Protein AF-0000000067308694 (afdb_homodimer)

Structure (mmCIF, N/CA/C/O backbone):
data_AF-0000000067308694-model_v1
#
loop_
_entity.id
_entity.type
_entity.pdbx_description
1 polymer 'Pectinesterase inhibitor domain-containing protein'
#
loop_
_atom_site.group_PDB
_atom_site.id
_atom_site.type_symbol
_atom_site.label_atom_id
_atom_site.label_alt_id
_atom_site.label_comp_id
_atom_site.label_asym_id
_atom_site.label_entity_id
_atom_site.label_seq_id
_atom_site.pdbx_PDB_ins_code
_atom_site.Cartn_x
_atom_site.Cartn_y
_atom_site.Cartn_z
_atom_site.occupancy
_atom_site.B_iso_or_equiv
_atom_site.auth_seq_id
_atom_site.auth_comp_id
_atom_site.auth_asym_id
_atom_site.auth_atom_id
_atom_site.pdbx_PDB_model_num
ATOM 1 N N . MET A 1 1 ? -34.312 -43.281 -38.438 1 25.36 1 MET A N 1
ATOM 2 C CA . MET A 1 1 ? -33.062 -43.5 -37.75 1 25.36 1 MET A CA 1
ATOM 3 C C . MET A 1 1 ? -32.469 -42.219 -37.219 1 25.36 1 MET A C 1
ATOM 5 O O . MET A 1 1 ? -32.094 -41.344 -38 1 25.36 1 MET A O 1
ATOM 9 N N . ARG A 1 2 ? -33.125 -41.719 -36.156 1 47.66 2 ARG A N 1
ATOM 10 C CA . ARG A 1 2 ? -32.812 -40.469 -35.5 1 47.66 2 ARG A CA 1
ATOM 11 C C . ARG A 1 2 ? -31.312 -40.375 -35.219 1 47.66 2 ARG A C 1
ATOM 13 O O . ARG A 1 2 ? -30.719 -41.281 -34.625 1 47.66 2 ARG A O 1
ATOM 20 N N . PRO A 1 3 ? -30.656 -39.562 -36.156 1 44.41 3 PRO A N 1
ATOM 21 C CA . PRO A 1 3 ? -29.203 -39.5 -35.969 1 44.41 3 PRO A CA 1
ATOM 22 C C . PRO A 1 3 ? -28.797 -39.312 -34.5 1 44.41 3 PRO A C 1
ATOM 24 O O . PRO A 1 3 ? -29.562 -38.781 -33.719 1 44.41 3 PRO A O 1
ATOM 27 N N . PRO A 1 4 ? -27.828 -40.125 -33.938 1 47.78 4 PRO A N 1
ATOM 28 C CA . PRO A 1 4 ? -27.406 -40.219 -32.531 1 47.78 4 PRO A CA 1
ATOM 29 C C . PRO A 1 4 ? -26.922 -38.875 -32 1 47.78 4 PRO A C 1
ATOM 31 O O . PRO A 1 4 ? -26.297 -38.094 -32.75 1 47.78 4 PRO A O 1
ATOM 34 N N . ALA A 1 5 ? -27.609 -38.219 -31.047 1 51.12 5 ALA A N 1
ATOM 35 C CA . ALA A 1 5 ? -27.312 -37.156 -30.109 1 51.12 5 ALA A CA 1
ATOM 36 C C . ALA A 1 5 ? -25.906 -37.281 -29.547 1 51.12 5 ALA A C 1
ATOM 38 O O . ALA A 1 5 ? -25.469 -36.469 -28.719 1 51.12 5 ALA A O 1
ATOM 39 N N . ALA A 1 6 ? -25.266 -38.469 -29.859 1 47.22 6 ALA A N 1
ATOM 40 C CA . ALA A 1 6 ? -23.984 -38.719 -29.203 1 47.22 6 ALA A CA 1
ATOM 41 C C . ALA A 1 6 ? -22.906 -37.781 -29.734 1 47.22 6 ALA A C 1
ATOM 43 O O . ALA A 1 6 ? -21.844 -37.656 -29.125 1 47.22 6 ALA A O 1
ATOM 44 N N . LEU A 1 7 ? -23.031 -37.219 -30.969 1 44.44 7 LEU A N 1
ATOM 45 C CA . LEU A 1 7 ? -21.891 -36.562 -31.578 1 44.44 7 LEU A CA 1
ATOM 46 C C . LEU A 1 7 ? -21.656 -35.188 -30.938 1 44.44 7 LEU A C 1
ATOM 48 O O . LEU A 1 7 ? -20.609 -34.594 -31.141 1 44.44 7 LEU A O 1
ATOM 52 N N . VAL A 1 8 ? -22.75 -34.594 -30.406 1 47.53 8 VAL A N 1
ATOM 53 C CA . VAL A 1 8 ? -22.531 -33.219 -30.031 1 47.53 8 VAL A CA 1
ATOM 54 C C . VAL A 1 8 ? -21.75 -33.125 -28.719 1 47.53 8 VAL A C 1
ATOM 56 O O . VAL A 1 8 ? -21.297 -32.062 -28.328 1 47.53 8 VAL A O 1
ATOM 59 N N . VAL A 1 9 ? -21.906 -34.281 -27.953 1 45.34 9 VAL A N 1
ATOM 60 C CA . VAL A 1 9 ? -21.312 -34.094 -26.641 1 45.34 9 VAL A CA 1
ATOM 61 C C . VAL A 1 9 ? -19.797 -34.219 -26.734 1 45.34 9 VAL A C 1
ATOM 63 O O . VAL A 1 9 ? -19.078 -33.969 -25.766 1 45.34 9 VAL A O 1
ATOM 66 N N . VAL A 1 10 ? -19.281 -34.812 -27.922 1 44.88 10 VAL A N 1
ATOM 67 C CA . VAL A 1 10 ? -17.844 -35.125 -27.922 1 44.88 10 VAL A CA 1
ATOM 68 C C . VAL A 1 10 ? -17.031 -33.844 -28.125 1 44.88 10 VAL A C 1
ATOM 70 O O . VAL A 1 10 ? -15.836 -33.812 -27.844 1 44.88 10 VAL A O 1
ATOM 73 N N . ALA A 1 11 ? -17.625 -32.844 -28.797 1 44 11 ALA A N 1
ATOM 74 C CA . ALA A 1 11 ? -16.719 -31.766 -29.203 1 44 11 ALA A CA 1
ATOM 75 C C . ALA A 1 11 ? -16.297 -30.906 -28.016 1 44 11 ALA A C 1
ATOM 77 O O . ALA A 1 11 ? -15.234 -30.266 -28.047 1 44 11 ALA A O 1
ATOM 78 N N . ALA A 1 12 ? -17.203 -30.734 -27 1 41.31 12 ALA A N 1
ATOM 79 C CA . ALA A 1 12 ? -16.812 -29.75 -25.984 1 41.31 12 ALA A CA 1
ATOM 80 C C . ALA A 1 12 ? -15.68 -30.281 -25.109 1 41.31 12 ALA A C 1
ATOM 82 O O . ALA A 1 12 ? -15 -29.5 -24.438 1 41.31 12 ALA A O 1
ATOM 83 N N . VAL A 1 13 ? -15.656 -31.625 -24.891 1 42.06 13 VAL A N 1
ATOM 84 C CA . VAL A 1 13 ? -14.664 -32.125 -23.953 1 42.06 13 VAL A CA 1
ATOM 85 C C . VAL A 1 13 ? -13.266 -32.031 -24.562 1 42.06 13 VAL A C 1
ATOM 87 O O . VAL A 1 13 ? -12.266 -32.25 -23.891 1 42.06 13 VAL A O 1
ATOM 90 N N . LEU A 1 14 ? -13.164 -32 -25.891 1 40.22 14 LEU A N 1
ATOM 91 C CA . LEU A 1 14 ? -11.812 -32.125 -26.453 1 40.22 14 LEU A CA 1
ATOM 92 C C . LEU A 1 14 ? -11 -30.859 -26.188 1 40.22 14 LEU A C 1
ATOM 94 O O . LEU A 1 14 ? -9.797 -30.828 -26.453 1 40.22 14 LEU A O 1
ATOM 98 N N . LEU A 1 15 ? -11.656 -29.688 -26.078 1 39.06 15 LEU A N 1
ATOM 99 C CA . LEU A 1 15 ? -10.797 -28.516 -25.984 1 39.06 15 LEU A CA 1
ATOM 100 C C . LEU A 1 15 ? -9.992 -28.531 -24.688 1 39.06 15 LEU A C 1
ATOM 102 O O . LEU A 1 15 ? -9 -27.828 -24.547 1 39.06 15 LEU A O 1
ATOM 106 N N . VAL A 1 16 ? -10.492 -29.109 -23.625 1 41.19 16 VAL A N 1
ATOM 107 C CA . VAL A 1 16 ? -9.703 -29.094 -22.391 1 41.19 16 VAL A CA 1
ATOM 108 C C . VAL A 1 16 ? -8.445 -29.953 -22.578 1 41.19 16 VAL A C 1
ATOM 110 O O . VAL A 1 16 ? -7.5 -29.844 -21.797 1 41.19 16 VAL A O 1
ATOM 113 N N . LEU A 1 17 ? -8.453 -31.062 -23.375 1 38.78 17 LEU A N 1
ATOM 114 C CA . LEU A 1 17 ? -7.359 -32.031 -23.391 1 38.78 17 LEU A CA 1
ATOM 115 C C . LEU A 1 17 ? -6.211 -31.531 -24.266 1 38.78 17 LEU A C 1
ATOM 117 O O . LEU A 1 17 ? -5.23 -32.25 -24.484 1 38.78 17 LEU A O 1
ATOM 121 N N . CYS A 1 18 ? -6.496 -30.797 -25.344 1 40.62 18 CYS A N 1
ATOM 122 C CA . CYS A 1 18 ? -5.297 -30.453 -26.109 1 40.62 18 CYS A CA 1
ATOM 123 C C . CYS A 1 18 ? -4.297 -29.703 -25.25 1 40.62 18 CYS A C 1
ATOM 125 O O . CYS A 1 18 ? -4.609 -28.641 -24.719 1 40.62 18 CYS A O 1
ATOM 127 N N . GLY A 1 19 ? -3.406 -30.281 -24.516 1 42.31 19 GLY A N 1
ATOM 128 C CA . GLY A 1 19 ? -2.238 -29.781 -23.797 1 42.31 19 GLY A CA 1
ATOM 129 C C . GLY A 1 19 ? -1.619 -28.562 -24.469 1 42.31 19 GLY A C 1
ATOM 130 O O . GLY A 1 19 ? -0.597 -28.672 -25.156 1 42.31 19 GLY A O 1
ATOM 131 N N . VAL A 1 20 ? -2.324 -27.781 -25.266 1 48.53 20 VAL A N 1
ATOM 132 C CA . VAL A 1 20 ? -1.569 -26.625 -25.766 1 48.53 20 VAL A CA 1
ATOM 133 C C . VAL A 1 20 ? -0.564 -26.172 -24.719 1 48.53 20 VAL A C 1
ATOM 135 O O . VAL A 1 20 ? -0.928 -25.969 -23.547 1 48.53 20 VAL A O 1
ATOM 138 N N . ASP A 1 21 ? 0.688 -26.594 -24.906 1 60.66 21 ASP A N 1
ATOM 139 C CA . ASP A 1 21 ? 1.801 -26.219 -24.047 1 60.66 21 ASP A CA 1
ATOM 140 C C . ASP A 1 21 ? 1.676 -24.766 -23.594 1 60.66 21 ASP A C 1
ATOM 142 O O . ASP A 1 21 ? 1.435 -23.875 -24.406 1 60.66 21 ASP A O 1
ATOM 146 N N . ALA A 1 22 ? 1.304 -24.438 -22.328 1 76.31 22 ALA A N 1
ATOM 147 C CA . ALA A 1 22 ? 1.185 -23.125 -21.703 1 76.31 22 ALA A CA 1
ATOM 148 C C . ALA A 1 22 ? 2.316 -22.203 -22.141 1 76.31 22 ALA A C 1
ATOM 150 O O . ALA A 1 22 ? 3.494 -22.531 -21.984 1 76.31 22 ALA A O 1
ATOM 151 N N . THR A 1 23 ? 2.051 -21.25 -23.125 1 90.94 23 THR A N 1
ATOM 152 C CA . THR A 1 23 ? 3.014 -20.188 -23.391 1 90.94 23 THR A CA 1
ATOM 153 C C . THR A 1 23 ? 2.936 -19.109 -22.312 1 90.94 23 THR A C 1
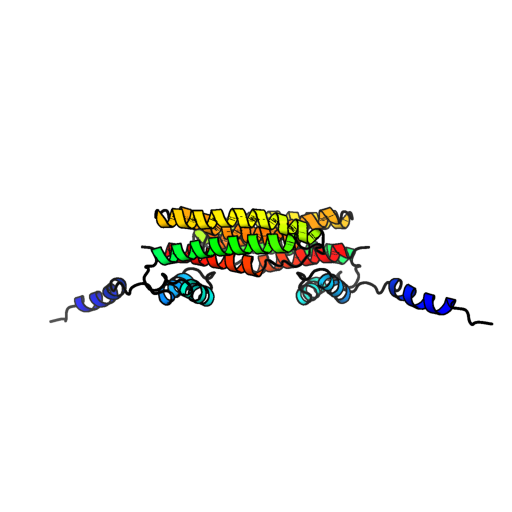ATOM 155 O O . THR A 1 23 ? 2.037 -19.125 -21.469 1 90.94 23 THR A O 1
ATOM 158 N N . VAL A 1 24 ? 3.977 -18.297 -22.312 1 97.69 24 VAL A N 1
ATOM 159 C CA . VAL A 1 24 ? 3.982 -17.156 -21.406 1 97.69 24 VAL A CA 1
ATOM 160 C C . VAL A 1 24 ? 2.707 -16.328 -21.594 1 97.69 24 VAL A C 1
ATOM 162 O O . VAL A 1 24 ? 2.029 -15.992 -20.625 1 97.69 24 VAL A O 1
ATOM 165 N N . GLU A 1 25 ? 2.295 -16.094 -22.891 1 97.19 25 GLU A N 1
ATOM 166 C CA . GLU A 1 25 ? 1.138 -15.266 -23.219 1 97.19 25 GLU A CA 1
ATOM 167 C C . GLU A 1 25 ? -0.159 -15.914 -22.75 1 97.19 25 GLU A C 1
ATOM 169 O O . GLU A 1 25 ? -1.003 -15.258 -22.141 1 97.19 25 GLU A O 1
ATOM 174 N N . THR A 1 26 ? -0.308 -17.203 -22.984 1 97.06 26 THR A N 1
ATOM 175 C CA . THR A 1 26 ? -1.548 -17.875 -22.625 1 97.06 26 THR A CA 1
ATOM 176 C C . THR A 1 26 ? -1.658 -18.016 -21.109 1 97.06 26 THR A C 1
ATOM 178 O O . THR A 1 26 ? -2.746 -17.875 -20.547 1 97.06 26 THR A O 1
ATOM 181 N N . THR A 1 27 ? -0.527 -18.266 -20.469 1 97.88 27 THR A N 1
ATOM 182 C CA . THR A 1 27 ? -0.509 -18.359 -19.016 1 97.88 27 THR A CA 1
ATOM 183 C C . THR A 1 27 ? -0.833 -17 -18.375 1 97.88 27 THR A C 1
ATOM 185 O O . THR A 1 27 ? -1.645 -16.922 -17.453 1 97.88 27 THR A O 1
ATOM 188 N N . CYS A 1 28 ? -0.257 -15.914 -18.891 1 98.62 28 CYS A N 1
ATOM 189 C CA . CYS A 1 28 ? -0.503 -14.578 -18.359 1 98.62 28 CYS A CA 1
ATOM 190 C C . CYS A 1 28 ? -1.946 -14.148 -18.609 1 98.62 28 CYS A C 1
ATOM 192 O O . CYS A 1 28 ? -2.545 -13.469 -17.766 1 98.62 28 CYS A O 1
ATOM 194 N N . LYS A 1 29 ? -2.49 -14.516 -19.688 1 98.25 29 LYS A N 1
ATOM 195 C CA . LYS A 1 29 ? -3.895 -14.219 -19.953 1 98.25 29 LYS A CA 1
ATOM 196 C C . LYS A 1 29 ? -4.809 -14.938 -18.969 1 98.25 29 LYS A C 1
ATOM 198 O O . LYS A 1 29 ? -5.719 -14.328 -18.406 1 98.25 29 LYS A O 1
ATOM 203 N N . ALA A 1 30 ? -4.555 -16.281 -18.828 1 97.94 30 ALA A N 1
ATOM 204 C CA . ALA A 1 30 ? -5.348 -17.047 -17.859 1 97.94 30 ALA A CA 1
ATOM 205 C C . ALA A 1 30 ? -5.23 -16.453 -16.469 1 97.94 30 ALA A C 1
ATOM 207 O O . ALA A 1 30 ? -6.227 -16.359 -15.734 1 97.94 30 ALA A O 1
ATOM 208 N N . ALA A 1 31 ? -4.035 -16.047 -16.062 1 98.38 31 ALA A N 1
ATOM 209 C CA . ALA A 1 31 ? -3.803 -15.43 -14.766 1 98.38 31 ALA A CA 1
ATOM 210 C C . ALA A 1 31 ? -4.602 -14.141 -14.609 1 98.38 31 ALA A C 1
ATOM 212 O O . ALA A 1 31 ? -5.258 -13.93 -13.586 1 98.38 31 ALA A O 1
ATOM 213 N N . ALA A 1 32 ? -4.539 -13.273 -15.648 1 98.19 32 ALA A N 1
ATOM 214 C CA . ALA A 1 32 ? -5.23 -11.992 -15.617 1 98.19 32 ALA A CA 1
ATOM 215 C C . ALA A 1 32 ? -6.746 -12.18 -15.617 1 98.19 32 ALA A C 1
ATOM 217 O O . ALA A 1 32 ? -7.48 -11.375 -15.047 1 98.19 32 ALA A O 1
ATOM 218 N N . ASP A 1 33 ? -7.23 -13.227 -16.219 1 96.81 33 ASP A N 1
ATOM 219 C CA . ASP A 1 33 ? -8.656 -13.531 -16.25 1 96.81 33 ASP A CA 1
ATOM 220 C C . ASP A 1 33 ? -9.156 -13.961 -14.875 1 96.81 33 ASP A C 1
ATOM 222 O O . ASP A 1 33 ? -10.305 -13.695 -14.516 1 96.81 33 ASP A O 1
ATOM 226 N N . GLU A 1 34 ? -8.273 -14.586 -14.141 1 95.19 34 GLU A N 1
ATOM 227 C CA . GLU A 1 34 ? -8.672 -15.117 -12.844 1 95.19 34 GLU A CA 1
ATOM 228 C C . GLU A 1 34 ? -8.453 -14.094 -11.734 1 95.19 34 GLU A C 1
ATOM 230 O O . GLU A 1 34 ? -9.141 -14.117 -10.711 1 95.19 34 GLU A O 1
ATOM 235 N N . ASP A 1 35 ? -7.484 -13.289 -11.883 1 97 35 ASP A N 1
ATOM 236 C CA . ASP A 1 35 ? -7.113 -12.289 -10.891 1 97 35 ASP A CA 1
ATOM 237 C C . ASP A 1 35 ? -6.953 -10.914 -11.523 1 97 35 ASP A C 1
ATOM 239 O O . ASP A 1 35 ? -5.945 -10.641 -12.188 1 97 35 ASP A O 1
ATOM 243 N N . ALA A 1 36 ? -7.906 -10.039 -11.172 1 94 36 ALA A N 1
ATOM 244 C CA . ALA A 1 36 ? -7.996 -8.734 -11.828 1 94 36 ALA A CA 1
ATOM 245 C C . ALA A 1 36 ? -6.816 -7.844 -11.445 1 94 36 ALA A C 1
ATOM 247 O O . ALA A 1 36 ? -6.59 -6.801 -12.062 1 94 36 ALA A O 1
ATOM 248 N N . HIS A 1 37 ? -6.004 -8.32 -10.414 1 97.38 37 HIS A N 1
ATOM 249 C CA . HIS A 1 37 ? -4.859 -7.52 -10.008 1 97.38 37 HIS A CA 1
ATOM 250 C C . HIS A 1 37 ? -3.668 -7.738 -10.93 1 97.38 37 HIS A C 1
ATOM 252 O O . HIS A 1 37 ? -2.701 -6.973 -10.898 1 97.38 37 HIS A O 1
ATOM 258 N N . VAL A 1 38 ? -3.756 -8.727 -11.773 1 98.62 38 VAL A N 1
ATOM 259 C CA . VAL A 1 38 ? -2.637 -9.055 -12.648 1 98.62 38 VAL A CA 1
ATOM 260 C C . VAL A 1 38 ? -2.588 -8.078 -13.812 1 98.62 38 VAL A C 1
ATOM 262 O O . VAL A 1 38 ? -3.568 -7.926 -14.547 1 98.62 38 VAL A O 1
ATOM 265 N N . ASN A 1 39 ? -1.464 -7.449 -13.914 1 98.69 39 ASN A N 1
ATOM 266 C CA . ASN A 1 39 ? -1.173 -6.688 -15.117 1 98.69 39 ASN A CA 1
ATOM 267 C C . ASN A 1 39 ? -0.63 -7.582 -16.234 1 98.69 39 ASN A C 1
ATOM 269 O O . ASN A 1 39 ? 0.525 -8.008 -16.188 1 98.69 39 ASN A O 1
ATOM 273 N N . TYR A 1 40 ? -1.438 -7.809 -17.266 1 98.62 40 TYR A N 1
ATOM 274 C CA . TYR A 1 40 ? -1.093 -8.719 -18.359 1 98.62 40 TYR A CA 1
ATOM 275 C C . TYR A 1 40 ? 0.202 -8.297 -19.031 1 98.62 40 TYR A C 1
ATOM 277 O O . TYR A 1 40 ? 1.079 -9.125 -19.281 1 98.62 40 TYR A O 1
ATOM 285 N N . ASN A 1 41 ? 0.313 -7.02 -19.328 1 98.62 41 ASN A N 1
ATOM 286 C CA . ASN A 1 41 ? 1.49 -6.547 -20.062 1 98.62 41 ASN A CA 1
ATOM 287 C C . ASN A 1 41 ? 2.762 -6.719 -19.234 1 98.62 41 ASN A C 1
ATOM 289 O O . ASN A 1 41 ? 3.803 -7.109 -19.75 1 98.62 41 ASN A O 1
ATOM 293 N N . PHE A 1 42 ? 2.658 -6.445 -17.969 1 98.88 42 PHE A N 1
ATOM 294 C CA . PHE A 1 42 ? 3.787 -6.676 -17.078 1 98.88 42 PHE A CA 1
ATOM 295 C C . PHE A 1 42 ? 4.16 -8.156 -17.047 1 98.88 42 PHE A C 1
ATOM 297 O O . PHE A 1 42 ? 5.332 -8.508 -17.188 1 98.88 42 PHE A O 1
ATOM 304 N N . CYS A 1 43 ? 3.152 -8.992 -16.891 1 98.81 43 CYS A N 1
ATOM 305 C CA . CYS A 1 43 ? 3.344 -10.438 -16.812 1 98.81 43 CYS A CA 1
ATOM 306 C C . CYS A 1 43 ? 4.098 -10.945 -18.031 1 98.81 43 CYS A C 1
ATOM 308 O O . CYS A 1 43 ? 5.137 -11.594 -17.891 1 98.81 43 CYS A O 1
ATOM 310 N N . VAL A 1 44 ? 3.67 -10.57 -19.172 1 98.62 44 VAL A N 1
ATOM 311 C CA . VAL A 1 44 ? 4.258 -11.055 -20.406 1 98.62 44 VAL A CA 1
ATOM 312 C C . VAL A 1 44 ? 5.668 -10.484 -20.578 1 98.62 44 VAL A C 1
ATOM 314 O O . VAL A 1 44 ? 6.617 -11.234 -20.812 1 98.62 44 VAL A O 1
ATOM 317 N N . SER A 1 45 ? 5.773 -9.234 -20.375 1 98.38 45 SER A N 1
ATOM 318 C CA . SER A 1 45 ? 7.051 -8.57 -20.625 1 98.38 45 SER A CA 1
ATOM 319 C C . SER A 1 45 ? 8.133 -9.102 -19.688 1 98.38 45 SER A C 1
ATOM 321 O O . SER A 1 45 ? 9.273 -9.328 -20.109 1 98.38 45 SER A O 1
ATOM 323 N N . GLU A 1 46 ? 7.82 -9.32 -18.453 1 98.56 46 GLU A N 1
ATOM 324 C CA . GLU A 1 46 ? 8.836 -9.688 -17.469 1 98.56 46 GLU A CA 1
ATOM 325 C C . GLU A 1 46 ? 9.188 -11.164 -17.578 1 98.56 46 GLU A C 1
ATOM 327 O O . GLU A 1 46 ? 10.367 -11.539 -17.5 1 98.56 46 GLU A O 1
ATOM 332 N N . LEU A 1 47 ? 8.211 -12.023 -17.828 1 98.44 47 LEU A N 1
ATOM 333 C CA . LEU A 1 47 ? 8.492 -13.453 -17.938 1 98.44 47 LEU A CA 1
ATOM 334 C C . LEU A 1 47 ? 9.266 -13.766 -19.203 1 98.44 47 LEU A C 1
ATOM 336 O O . LEU A 1 47 ? 10.141 -14.633 -19.219 1 98.44 47 LEU A O 1
ATOM 340 N N . ARG A 1 48 ? 9.008 -13.008 -20.234 1 97 48 ARG A N 1
ATOM 341 C CA . ARG A 1 48 ? 9.672 -13.25 -21.516 1 97 48 ARG A CA 1
ATOM 342 C C . ARG A 1 48 ? 11.156 -12.914 -21.438 1 97 48 ARG A C 1
ATOM 344 O O . ARG A 1 48 ? 11.945 -13.375 -22.25 1 97 48 ARG A O 1
ATOM 351 N N . LYS A 1 49 ? 11.492 -12.164 -20.484 1 96.69 49 LYS A N 1
ATOM 352 C CA . LYS A 1 49 ? 12.898 -11.789 -20.328 1 96.69 49 LYS A CA 1
ATOM 353 C C . LYS A 1 49 ? 13.719 -12.969 -19.812 1 96.69 49 LYS A C 1
ATOM 355 O O . LYS A 1 49 ? 14.953 -12.938 -19.859 1 96.69 49 LYS A O 1
ATOM 360 N N . HIS A 1 50 ? 13.008 -13.938 -19.312 1 94.88 50 HIS A N 1
ATOM 361 C CA . HIS A 1 50 ? 13.719 -15.086 -18.766 1 94.88 50 HIS A CA 1
ATOM 362 C C . HIS A 1 50 ? 13.922 -16.156 -19.812 1 94.88 50 HIS A C 1
ATOM 364 O O . HIS A 1 50 ? 12.977 -16.562 -20.5 1 94.88 50 HIS A O 1
ATOM 370 N N . TYR A 1 51 ? 15.117 -16.688 -20 1 90.31 51 TYR A N 1
ATOM 371 C CA . TYR A 1 51 ? 15.508 -17.578 -21.078 1 90.31 51 TYR A CA 1
ATOM 372 C C . TYR A 1 51 ? 14.773 -18.922 -20.984 1 90.31 51 TYR A C 1
ATOM 374 O O . TYR A 1 51 ? 14.547 -19.578 -22 1 90.31 51 TYR A O 1
ATOM 382 N N . GLN A 1 52 ? 14.328 -19.297 -19.828 1 89.44 52 GLN A N 1
ATOM 383 C CA . GLN A 1 52 ? 13.688 -20.594 -19.641 1 89.44 52 GLN A CA 1
ATOM 384 C C . GLN A 1 52 ? 12.172 -20.484 -19.812 1 89.44 52 GLN A C 1
ATOM 386 O O . GLN A 1 52 ? 11.469 -21.5 -19.812 1 89.44 52 GLN A O 1
ATOM 391 N N . SER A 1 53 ? 11.688 -19.328 -20.031 1 93.56 53 SER A N 1
ATOM 392 C CA . SER A 1 53 ? 10.25 -19.125 -19.953 1 93.56 53 SER A CA 1
ATOM 393 C C . SER A 1 53 ? 9.539 -19.766 -21.141 1 93.56 53 SER A C 1
ATOM 395 O O . SER A 1 53 ? 8.375 -20.172 -21.031 1 93.56 53 SER A O 1
ATOM 397 N N . SER A 1 54 ? 10.172 -19.953 -22.328 1 89.12 54 SER A N 1
ATOM 398 C CA . SER A 1 54 ? 9.539 -20.484 -23.531 1 89.12 54 SER A CA 1
ATOM 399 C C . SER A 1 54 ? 9.445 -22 -23.484 1 89.12 54 SER A C 1
ATOM 401 O O . SER A 1 54 ? 8.641 -22.609 -24.188 1 89.12 54 SER A O 1
ATOM 403 N N . ASP A 1 55 ? 10.18 -22.609 -22.609 1 89.56 55 ASP A N 1
ATOM 404 C CA . ASP A 1 55 ? 10.273 -24.062 -22.641 1 89.56 55 ASP A CA 1
ATOM 405 C C . ASP A 1 55 ? 9.758 -24.672 -21.328 1 89.56 55 ASP A C 1
ATOM 407 O O . ASP A 1 55 ? 9.992 -25.844 -21.047 1 89.56 55 ASP A O 1
ATOM 411 N N . THR A 1 56 ? 9.117 -23.828 -20.516 1 93.38 56 THR A N 1
ATOM 412 C CA . THR A 1 56 ? 8.68 -24.344 -19.234 1 93.38 56 THR A CA 1
ATOM 413 C C . THR A 1 56 ? 7.152 -24.328 -19.141 1 93.38 56 THR A C 1
ATOM 415 O O . THR A 1 56 ? 6.48 -23.703 -19.953 1 93.38 56 THR A O 1
ATOM 418 N N . ASP A 1 57 ? 6.586 -25.188 -18.25 1 94.88 57 ASP A N 1
ATOM 419 C CA . ASP A 1 57 ? 5.145 -25.266 -18.047 1 94.88 57 ASP A CA 1
ATOM 420 C C . ASP A 1 57 ? 4.691 -24.234 -17.016 1 94.88 57 ASP A C 1
ATOM 422 O O . ASP A 1 57 ? 5.484 -23.391 -16.578 1 94.88 57 ASP A O 1
ATOM 426 N N . THR A 1 58 ? 3.449 -24.203 -16.703 1 97.56 58 THR A N 1
ATOM 427 C CA . THR A 1 58 ? 2.855 -23.25 -15.758 1 97.56 58 THR A CA 1
ATOM 428 C C . THR A 1 58 ? 3.592 -23.297 -14.422 1 97.56 58 THR A C 1
ATOM 430 O O . THR A 1 58 ? 3.84 -22.25 -13.812 1 97.56 58 THR A O 1
ATOM 433 N N . TRP A 1 59 ? 3.969 -24.469 -13.977 1 97.81 59 TRP A N 1
ATOM 434 C CA . TRP A 1 59 ? 4.73 -24.656 -12.75 1 97.81 59 TRP A CA 1
ATOM 435 C C . TRP A 1 59 ? 6.082 -23.953 -12.828 1 97.81 59 TRP A C 1
ATOM 437 O O . TRP A 1 59 ? 6.477 -23.234 -11.906 1 97.81 59 TRP A O 1
ATOM 447 N N . GLY A 1 60 ? 6.758 -24.125 -13.898 1 97.56 60 GLY A N 1
ATOM 448 C CA . GLY A 1 60 ? 8.023 -23.453 -14.117 1 97.56 60 GLY A CA 1
ATOM 449 C C . GLY A 1 60 ? 7.891 -21.938 -14.172 1 97.56 60 GLY A C 1
ATOM 450 O O . GLY A 1 60 ? 8.742 -21.219 -13.656 1 97.56 60 GLY A O 1
ATOM 451 N N . LEU A 1 61 ? 6.836 -21.438 -14.758 1 98.56 61 LEU A N 1
ATOM 452 C CA . LEU A 1 61 ? 6.617 -20 -14.859 1 98.56 61 LEU A CA 1
ATOM 453 C C . LEU A 1 61 ? 6.352 -19.391 -13.484 1 98.56 61 LEU A C 1
ATOM 455 O O . LEU A 1 61 ? 6.785 -18.266 -13.203 1 98.56 61 LEU A O 1
ATOM 459 N N . ALA A 1 62 ? 5.637 -20.141 -12.633 1 98.69 62 ALA A N 1
ATOM 460 C CA . ALA A 1 62 ? 5.43 -19.688 -11.258 1 98.69 62 ALA A CA 1
ATOM 461 C C . ALA A 1 62 ? 6.762 -19.531 -10.523 1 98.69 62 ALA A C 1
ATOM 463 O O . ALA A 1 62 ? 6.98 -18.547 -9.828 1 98.69 62 ALA A O 1
ATOM 464 N N . LYS A 1 63 ? 7.648 -20.453 -10.75 1 98.69 63 LYS A N 1
ATOM 465 C CA . LYS A 1 63 ? 8.961 -20.406 -10.117 1 98.69 63 LYS A CA 1
ATOM 466 C C . LYS A 1 63 ? 9.805 -19.266 -10.664 1 98.69 63 LYS A C 1
ATOM 468 O O . LYS A 1 63 ? 10.516 -18.594 -9.914 1 98.69 63 LYS A O 1
ATOM 473 N N . ILE A 1 64 ? 9.742 -19.094 -11.93 1 98.69 64 ILE A N 1
ATOM 474 C CA . ILE A 1 64 ? 10.453 -17.984 -12.539 1 98.69 64 ILE A CA 1
ATOM 475 C C . ILE A 1 64 ? 9.961 -16.656 -11.953 1 98.69 64 ILE A C 1
ATOM 477 O O . ILE A 1 64 ? 10.766 -15.781 -11.617 1 98.69 64 ILE A O 1
ATOM 481 N N . ALA A 1 65 ? 8.656 -16.531 -11.812 1 98.88 65 ALA A N 1
ATOM 482 C CA . ALA A 1 65 ? 8.102 -15.312 -11.219 1 98.88 65 ALA A CA 1
ATOM 483 C C . ALA A 1 65 ? 8.648 -15.086 -9.812 1 98.88 65 ALA A C 1
ATOM 485 O O . ALA A 1 65 ? 9.039 -13.977 -9.461 1 98.88 65 ALA A O 1
ATOM 486 N N . ALA A 1 66 ? 8.688 -16.141 -9.008 1 98.94 66 ALA A N 1
ATOM 487 C CA . ALA A 1 66 ? 9.25 -16.016 -7.66 1 98.94 66 ALA A CA 1
ATOM 488 C C . ALA A 1 66 ? 10.703 -15.562 -7.715 1 98.94 66 ALA A C 1
ATOM 490 O O . ALA A 1 66 ? 11.117 -14.68 -6.953 1 98.94 66 ALA A O 1
ATOM 491 N N . ASN A 1 67 ? 11.406 -16.125 -8.609 1 98.75 67 ASN A N 1
ATOM 492 C CA . ASN A 1 67 ? 12.82 -15.781 -8.734 1 98.75 67 ASN A CA 1
ATOM 493 C C . ASN A 1 67 ? 13.008 -14.336 -9.203 1 98.75 67 ASN A C 1
ATOM 495 O O . ASN A 1 67 ? 13.984 -13.688 -8.836 1 98.75 67 ASN A O 1
ATOM 499 N N . MET A 1 68 ? 12.125 -13.844 -10.047 1 98.81 68 MET A N 1
ATOM 500 C CA . MET A 1 68 ? 12.148 -12.43 -10.422 1 98.81 68 MET A CA 1
ATOM 501 C C . MET A 1 68 ? 12.055 -11.539 -9.188 1 98.81 68 MET A C 1
ATOM 503 O O . MET A 1 68 ? 12.727 -10.508 -9.102 1 98.81 68 MET A O 1
ATOM 507 N N . GLY A 1 69 ? 11.203 -11.953 -8.203 1 98.94 69 GLY A N 1
ATOM 508 C CA . GLY A 1 69 ? 11.086 -11.219 -6.953 1 98.94 69 GLY A CA 1
ATOM 509 C C . GLY A 1 69 ? 12.375 -11.203 -6.148 1 98.94 69 GLY A C 1
ATOM 510 O O . GLY A 1 69 ? 12.75 -10.164 -5.602 1 98.94 69 GLY A O 1
ATOM 511 N N . VAL A 1 70 ? 13.055 -12.312 -6.086 1 98.94 70 VAL A N 1
ATOM 512 C CA . VAL A 1 70 ? 14.344 -12.398 -5.402 1 98.94 70 VAL A CA 1
ATOM 513 C C . VAL A 1 70 ? 15.32 -11.406 -6.02 1 98.94 70 VAL A C 1
ATOM 515 O O . VAL A 1 70 ? 15.961 -10.625 -5.305 1 98.94 70 VAL A O 1
ATOM 518 N N . ASN A 1 71 ? 15.414 -11.438 -7.316 1 98.69 71 ASN A N 1
ATOM 519 C CA . ASN A 1 71 ? 16.344 -10.578 -8.031 1 98.69 71 ASN A CA 1
ATOM 520 C C . ASN A 1 71 ? 16.031 -9.102 -7.816 1 98.69 71 ASN A C 1
ATOM 522 O O . ASN A 1 71 ? 16.938 -8.281 -7.648 1 98.69 71 ASN A O 1
ATOM 526 N N . ASN A 1 72 ? 14.742 -8.805 -7.891 1 98.88 72 ASN A N 1
ATOM 527 C CA . ASN A 1 72 ? 14.336 -7.43 -7.633 1 98.88 72 ASN A CA 1
ATOM 528 C C . ASN A 1 72 ? 14.734 -6.984 -6.23 1 98.88 72 ASN A C 1
ATOM 530 O O . ASN A 1 72 ? 15.203 -5.859 -6.039 1 98.88 72 ASN A O 1
ATOM 534 N N . ALA A 1 73 ? 14.539 -7.84 -5.227 1 98.94 73 ALA A N 1
ATOM 535 C CA . ALA A 1 73 ? 14.891 -7.504 -3.848 1 98.94 73 ALA A CA 1
ATOM 536 C C . ALA A 1 73 ? 16.391 -7.281 -3.705 1 98.94 73 ALA A C 1
ATOM 538 O O . ALA A 1 73 ? 16.828 -6.332 -3.045 1 98.94 73 ALA A O 1
ATOM 539 N N . TYR A 1 74 ? 17.172 -8.055 -4.371 1 98.75 74 TYR A N 1
ATOM 540 C CA . TYR A 1 74 ? 18.625 -7.855 -4.391 1 98.75 74 TYR A CA 1
ATOM 541 C C . TYR A 1 74 ? 18.969 -6.504 -5 1 98.75 74 TYR A C 1
ATOM 543 O O . TYR A 1 74 ? 19.812 -5.777 -4.473 1 98.75 74 TYR A O 1
ATOM 551 N N . GLY A 1 75 ? 18.359 -6.234 -6.098 1 98.75 75 GLY A N 1
ATOM 552 C CA . GLY A 1 75 ? 18.594 -4.953 -6.746 1 98.75 75 GLY A CA 1
ATOM 553 C C . GLY A 1 75 ? 18.234 -3.768 -5.867 1 98.75 75 GLY A C 1
ATOM 554 O O . GLY A 1 75 ? 18.969 -2.775 -5.836 1 98.75 75 GLY A O 1
ATOM 555 N N . ALA A 1 76 ? 17.172 -3.869 -5.172 1 98.88 76 ALA A N 1
ATOM 556 C CA . ALA A 1 76 ? 16.766 -2.793 -4.277 1 98.88 76 ALA A CA 1
ATOM 557 C C . ALA A 1 76 ? 17.781 -2.592 -3.154 1 98.88 76 ALA A C 1
ATOM 559 O O . ALA A 1 76 ? 18.125 -1.458 -2.826 1 98.88 76 ALA A O 1
ATOM 560 N N . ILE A 1 77 ? 18.234 -3.695 -2.543 1 98.81 77 ILE A N 1
ATOM 561 C CA . ILE A 1 77 ? 19.203 -3.631 -1.457 1 98.81 77 ILE A CA 1
ATOM 562 C C . ILE A 1 77 ? 20.484 -2.971 -1.954 1 98.81 77 ILE A C 1
ATOM 564 O O . ILE A 1 77 ? 21.047 -2.098 -1.285 1 98.81 77 ILE A O 1
ATOM 568 N N . HIS A 1 78 ? 20.906 -3.299 -3.123 1 98.56 78 HIS A N 1
ATOM 569 C CA . HIS A 1 78 ? 22.094 -2.713 -3.729 1 98.56 78 HIS A CA 1
ATOM 570 C C . HIS A 1 78 ? 21.922 -1.216 -3.953 1 98.56 78 HIS A C 1
ATOM 572 O O . HIS A 1 78 ? 22.812 -0.426 -3.625 1 98.56 78 HIS A O 1
ATOM 578 N N . ASP A 1 79 ? 20.828 -0.837 -4.512 1 98.56 79 ASP A N 1
ATOM 579 C CA . ASP A 1 79 ? 20.547 0.579 -4.734 1 98.56 79 ASP A CA 1
ATOM 580 C C . ASP A 1 79 ? 20.531 1.35 -3.416 1 98.56 79 ASP A C 1
ATOM 582 O O . ASP A 1 79 ? 21.047 2.467 -3.342 1 98.56 79 ASP A O 1
ATOM 586 N N . ILE A 1 80 ? 19.938 0.775 -2.395 1 98.75 80 ILE A N 1
ATOM 587 C CA . ILE A 1 80 ? 19.875 1.415 -1.086 1 98.75 80 ILE A CA 1
ATOM 588 C C . ILE A 1 80 ? 21.281 1.627 -0.542 1 98.75 80 ILE A C 1
ATOM 590 O O . ILE A 1 80 ? 21.609 2.709 -0.049 1 98.75 80 ILE A O 1
ATOM 594 N N . GLU A 1 81 ? 22.109 0.629 -0.607 1 98.06 81 GLU A N 1
ATOM 595 C CA . GLU A 1 81 ? 23.484 0.735 -0.14 1 98.06 81 GLU A CA 1
ATOM 596 C C . GLU A 1 81 ? 24.219 1.863 -0.854 1 98.06 81 GLU A C 1
ATOM 598 O O . GLU A 1 81 ? 24.938 2.641 -0.22 1 98.06 81 GLU A O 1
ATOM 603 N N . HIS A 1 82 ? 24.031 1.959 -2.115 1 97.69 82 HIS A N 1
ATOM 604 C CA . HIS A 1 82 ? 24.672 3.008 -2.904 1 97.69 82 HIS A CA 1
ATOM 605 C C . HIS A 1 82 ? 24.188 4.391 -2.473 1 97.69 82 HIS A C 1
ATOM 607 O O . HIS A 1 82 ? 24.984 5.324 -2.361 1 97.69 82 HIS A O 1
ATOM 613 N N . LEU A 1 83 ? 22.906 4.496 -2.234 1 97.81 83 LEU A N 1
ATOM 614 C CA . LEU A 1 83 ? 22.328 5.77 -1.83 1 97.81 83 LEU A CA 1
ATOM 615 C C . LEU A 1 83 ? 22.812 6.18 -0.447 1 97.81 83 LEU A C 1
ATOM 617 O O . LEU A 1 83 ? 23.141 7.348 -0.219 1 97.81 83 LEU A O 1
ATOM 621 N N . LEU A 1 84 ? 22.891 5.227 0.458 1 97.19 84 LEU A N 1
ATOM 622 C CA . LEU A 1 84 ? 23.266 5.5 1.838 1 97.19 84 LEU A CA 1
ATOM 623 C C . LEU A 1 84 ? 24.734 5.891 1.926 1 97.19 84 LEU A C 1
ATOM 625 O O . LEU A 1 84 ? 25.156 6.523 2.896 1 97.19 84 LEU A O 1
ATOM 629 N N . ALA A 1 85 ? 25.484 5.59 0.978 1 94.75 85 ALA A N 1
ATOM 630 C CA . ALA A 1 85 ? 26.922 5.906 0.942 1 94.75 85 ALA A CA 1
ATOM 631 C C . ALA A 1 85 ? 27.156 7.348 0.501 1 94.75 85 ALA A C 1
ATOM 633 O O . ALA A 1 85 ? 28.25 7.887 0.672 1 94.75 85 ALA A O 1
ATOM 634 N N . LYS A 1 86 ? 26.156 7.922 -0.017 1 92.81 86 LYS A N 1
ATOM 635 C CA . LYS A 1 86 ? 26.312 9.305 -0.461 1 92.81 86 LYS A CA 1
ATOM 636 C C . LYS A 1 86 ? 26.312 10.266 0.724 1 92.81 86 LYS A C 1
ATOM 638 O O . LYS A 1 86 ? 25.484 10.148 1.629 1 92.81 86 LYS A O 1
ATOM 643 N N . PRO A 1 87 ? 27.188 11.273 0.762 1 90 87 PRO A N 1
ATOM 644 C CA . PRO A 1 87 ? 27.312 12.18 1.906 1 90 87 PRO A CA 1
ATOM 645 C C . PRO A 1 87 ? 26.156 13.172 2.01 1 90 87 PRO A C 1
ATOM 647 O O . PRO A 1 87 ? 25.797 13.586 3.113 1 90 87 PRO A O 1
ATOM 650 N N . SER A 1 88 ? 25.5 13.633 1.036 1 89.5 88 SER A N 1
ATOM 651 C CA . SER A 1 88 ? 24.562 14.758 1.029 1 89.5 88 SER A CA 1
ATOM 652 C C . SER A 1 88 ? 23.125 14.297 1.208 1 89.5 88 SER A C 1
ATOM 654 O O . SER A 1 88 ? 22.188 15.07 1.024 1 89.5 88 SER A O 1
ATOM 656 N N . MET A 1 89 ? 22.891 13.102 1.86 1 91 89 MET A N 1
ATOM 657 C CA . MET A 1 89 ? 21.5 12.633 1.971 1 91 89 MET A CA 1
ATOM 658 C C . MET A 1 89 ? 20.859 13.156 3.244 1 91 89 MET A C 1
ATOM 660 O O . MET A 1 89 ? 21.469 13.148 4.312 1 91 89 MET A O 1
ATOM 664 N N . ASP A 1 90 ? 19.641 13.672 3.1 1 93.12 90 ASP A N 1
ATOM 665 C CA . ASP A 1 90 ? 18.922 14.203 4.254 1 93.12 90 ASP A CA 1
ATOM 666 C C . ASP A 1 90 ? 18.609 13.102 5.262 1 93.12 90 ASP A C 1
ATOM 668 O O . ASP A 1 90 ? 18.453 11.938 4.887 1 93.12 90 ASP A O 1
ATOM 672 N N . ALA A 1 91 ? 18.469 13.422 6.531 1 95.19 91 ALA A N 1
ATOM 673 C CA . ALA A 1 91 ? 18.328 12.484 7.645 1 95.19 91 ALA A CA 1
ATOM 674 C C . ALA A 1 91 ? 17.047 11.672 7.523 1 95.19 91 ALA A C 1
ATOM 676 O O . ALA A 1 91 ? 17.031 10.469 7.805 1 95.19 91 ALA A O 1
ATOM 677 N N . LYS A 1 92 ? 15.992 12.266 7.113 1 95.75 92 LYS A N 1
ATOM 678 C CA . LYS A 1 92 ? 14.703 11.586 6.984 1 95.75 92 LYS A CA 1
ATOM 679 C C . LYS A 1 92 ? 14.773 10.469 5.941 1 95.75 92 LYS A C 1
ATOM 681 O O . LYS A 1 92 ? 14.289 9.359 6.18 1 95.75 92 LYS A O 1
ATOM 686 N N . THR A 1 93 ? 15.375 10.844 4.859 1 97.12 93 THR A N 1
ATOM 687 C CA . THR A 1 93 ? 15.516 9.867 3.787 1 97.12 93 THR A CA 1
ATOM 688 C C . THR A 1 93 ? 16.391 8.695 4.23 1 97.12 93 THR A C 1
ATOM 690 O O . THR A 1 93 ? 16.078 7.539 3.949 1 97.12 93 THR A O 1
ATOM 693 N N . LYS A 1 94 ? 17.406 8.984 4.969 1 97.69 94 LYS A N 1
ATOM 694 C CA . LYS A 1 94 ? 18.328 7.945 5.438 1 97.69 94 LYS A CA 1
ATOM 695 C C . LYS A 1 94 ? 17.609 6.961 6.359 1 97.69 94 LYS A C 1
ATOM 697 O O . LYS A 1 94 ? 17.812 5.75 6.25 1 97.69 94 LYS A O 1
ATOM 702 N N . VAL A 1 95 ? 16.844 7.461 7.211 1 97.69 95 VAL A N 1
ATOM 703 C CA . VAL A 1 95 ? 16.094 6.621 8.148 1 97.69 95 VAL A CA 1
ATOM 704 C C . VAL A 1 95 ? 15.125 5.734 7.387 1 97.69 95 VAL A C 1
ATOM 706 O O . VAL A 1 95 ? 15.023 4.531 7.656 1 97.69 95 VAL A O 1
ATOM 709 N N . ALA A 1 96 ? 14.414 6.312 6.422 1 98.19 96 ALA A N 1
ATOM 710 C CA . ALA A 1 96 ? 13.453 5.555 5.625 1 98.19 96 ALA A CA 1
ATOM 711 C C . ALA A 1 96 ? 14.148 4.473 4.809 1 98.19 96 ALA A C 1
ATOM 713 O O . ALA A 1 96 ? 13.672 3.338 4.73 1 98.19 96 ALA A O 1
ATOM 714 N N . LEU A 1 97 ? 15.312 4.809 4.242 1 98.75 97 LEU A N 1
ATOM 715 C CA . LEU A 1 97 ? 16.094 3.838 3.482 1 98.75 97 LEU A CA 1
ATOM 716 C C . LEU A 1 97 ? 16.547 2.693 4.375 1 98.75 97 LEU A C 1
ATOM 718 O O . LEU A 1 97 ? 16.516 1.529 3.967 1 98.75 97 LEU A O 1
ATOM 722 N N . GLY A 1 98 ? 17 3.012 5.508 1 98.25 98 GLY A N 1
ATOM 723 C CA . GLY A 1 98 ? 17.422 1.983 6.445 1 98.25 98 GLY A CA 1
ATOM 724 C C . GLY A 1 98 ? 16.312 1.006 6.789 1 98.25 98 GLY A C 1
ATOM 725 O O . GLY A 1 98 ? 16.531 -0.206 6.82 1 98.25 98 GLY A O 1
ATOM 726 N N . GLN A 1 99 ? 15.125 1.511 6.992 1 98.5 99 GLN A N 1
ATOM 727 C CA . GLN A 1 99 ? 13.977 0.646 7.246 1 98.5 99 GLN A CA 1
ATOM 728 C C . GLN A 1 99 ? 13.672 -0.234 6.039 1 98.5 99 GLN A C 1
ATOM 730 O O . GLN A 1 99 ? 13.43 -1.435 6.184 1 98.5 99 GLN A O 1
ATOM 735 N N . CYS A 1 100 ? 13.766 0.373 4.934 1 98.88 100 CYS A N 1
ATOM 736 C CA . CYS A 1 100 ? 13.438 -0.356 3.713 1 98.88 100 CYS A CA 1
ATOM 737 C C . CYS A 1 100 ? 14.484 -1.419 3.412 1 98.88 100 CYS A C 1
ATOM 739 O O . CYS A 1 100 ? 14.172 -2.471 2.855 1 98.88 100 CYS A O 1
ATOM 741 N N . GLN A 1 101 ? 15.719 -1.185 3.785 1 98.81 101 GLN A N 1
ATOM 742 C CA . GLN A 1 101 ? 16.75 -2.188 3.57 1 98.81 101 GLN A CA 1
ATOM 743 C C . GLN A 1 101 ? 16.406 -3.504 4.258 1 98.81 101 GLN A C 1
ATOM 745 O O . GLN A 1 101 ? 16.5 -4.57 3.65 1 98.81 101 GLN A O 1
ATOM 750 N N . GLY A 1 102 ? 16.016 -3.4 5.492 1 98.75 102 GLY A N 1
ATOM 751 C CA . GLY A 1 102 ? 15.594 -4.594 6.211 1 98.75 102 GLY A CA 1
ATOM 752 C C . GLY A 1 102 ? 14.375 -5.262 5.598 1 98.75 102 GLY A C 1
ATOM 753 O O . GLY A 1 102 ? 14.305 -6.488 5.52 1 98.75 102 GLY A O 1
ATOM 754 N N . LEU A 1 103 ? 13.445 -4.48 5.129 1 98.94 103 LEU A N 1
ATOM 755 C CA . LEU A 1 103 ? 12.219 -5 4.539 1 98.94 103 LEU A CA 1
ATOM 756 C C . LEU A 1 103 ? 12.508 -5.727 3.23 1 98.94 103 LEU A C 1
ATOM 758 O O . LEU A 1 103 ? 11.969 -6.805 2.979 1 98.94 103 LEU A O 1
ATOM 762 N N . TYR A 1 104 ? 13.406 -5.176 2.42 1 98.88 104 TYR A N 1
ATOM 763 C CA . TYR A 1 104 ? 13.758 -5.836 1.168 1 98.88 104 TYR A CA 1
ATOM 764 C C . TYR A 1 104 ? 14.609 -7.074 1.424 1 98.88 104 TYR A C 1
ATOM 766 O O . TYR A 1 104 ? 14.547 -8.047 0.668 1 98.88 104 TYR A O 1
ATOM 774 N N . ASP A 1 105 ? 15.398 -7.066 2.498 1 98.88 105 ASP A N 1
ATOM 775 C CA . ASP A 1 105 ? 16.078 -8.297 2.893 1 98.88 105 ASP A CA 1
ATOM 776 C C . ASP A 1 105 ? 15.078 -9.398 3.219 1 98.88 105 ASP A C 1
ATOM 778 O O . ASP A 1 105 ? 15.234 -10.539 2.775 1 98.88 105 ASP A O 1
ATOM 782 N N . ASN A 1 106 ? 14.086 -9.047 3.949 1 98.94 106 ASN A N 1
ATOM 783 C CA . ASN A 1 106 ? 13.023 -10 4.246 1 98.94 106 ASN A CA 1
ATOM 784 C C . ASN A 1 106 ? 12.281 -10.422 2.982 1 98.94 106 ASN A C 1
ATOM 786 O O . ASN A 1 106 ? 11.844 -11.57 2.865 1 98.94 106 ASN A O 1
ATOM 790 N N . MET A 1 107 ? 12.109 -9.492 2.043 1 98.94 107 MET A N 1
ATOM 791 C CA . MET A 1 107 ? 11.406 -9.766 0.792 1 98.94 107 MET A CA 1
ATOM 792 C C . MET A 1 107 ? 12.164 -10.797 -0.04 1 98.94 107 MET A C 1
ATOM 794 O O . MET A 1 107 ? 11.555 -11.656 -0.677 1 98.94 107 MET A O 1
ATOM 798 N N . LYS A 1 108 ? 13.445 -10.688 -0.026 1 98.81 108 LYS A N 1
ATOM 799 C CA . LYS A 1 108 ? 14.273 -11.703 -0.665 1 98.81 108 LYS A CA 1
ATOM 800 C C . LYS A 1 108 ? 13.93 -13.102 -0.15 1 98.81 108 LYS A C 1
ATOM 802 O O . LYS A 1 108 ? 13.688 -14.016 -0.938 1 98.81 108 LYS A O 1
ATOM 807 N N . PHE A 1 109 ? 13.836 -13.227 1.128 1 98.88 109 PHE A N 1
ATOM 808 C CA . PHE A 1 109 ? 13.547 -14.516 1.738 1 98.88 109 PHE A CA 1
ATOM 809 C C . PHE A 1 109 ? 12.102 -14.922 1.48 1 98.88 109 PHE A C 1
ATOM 811 O O . PHE A 1 109 ? 11.805 -16.109 1.332 1 98.88 109 PHE A O 1
ATOM 818 N N . ALA A 1 110 ? 11.211 -13.961 1.435 1 98.94 110 ALA A N 1
ATOM 819 C CA . ALA A 1 110 ? 9.82 -14.273 1.119 1 98.94 110 ALA A CA 1
ATOM 820 C C . ALA A 1 110 ? 9.695 -14.883 -0.275 1 98.94 110 ALA A C 1
ATOM 822 O O . ALA A 1 110 ? 9.078 -15.938 -0.447 1 98.94 110 ALA A O 1
ATOM 823 N N . PHE A 1 111 ? 10.352 -14.281 -1.282 1 98.94 111 PHE A N 1
ATOM 824 C CA . PHE A 1 111 ? 10.273 -14.781 -2.648 1 98.94 111 PHE A CA 1
ATOM 825 C C . PHE A 1 111 ? 11.039 -16.094 -2.785 1 98.94 111 PHE A C 1
ATOM 827 O O . PHE A 1 111 ? 10.602 -17 -3.5 1 98.94 111 PHE A O 1
ATOM 834 N N . ALA A 1 112 ? 12.211 -16.188 -2.117 1 98.94 112 ALA A N 1
ATOM 835 C CA . ALA A 1 112 ? 12.93 -17.469 -2.121 1 98.94 112 ALA A CA 1
ATOM 836 C C . ALA A 1 112 ? 12.086 -18.578 -1.503 1 98.94 112 ALA A C 1
ATOM 838 O O . ALA A 1 112 ? 12.055 -19.688 -2.016 1 98.94 112 ALA A O 1
ATOM 839 N N . GLY A 1 113 ? 11.438 -18.25 -0.414 1 98.94 113 GLY A N 1
ATOM 840 C CA . GLY A 1 113 ? 10.523 -19.203 0.194 1 98.94 113 GLY A CA 1
ATOM 841 C C . GLY A 1 113 ? 9.375 -19.578 -0.714 1 98.94 113 GLY A C 1
ATOM 842 O O . GLY A 1 113 ? 8.969 -20.75 -0.751 1 98.94 113 GLY A O 1
ATOM 843 N N . ALA A 1 114 ? 8.805 -18.625 -1.44 1 98.94 114 ALA A N 1
ATOM 844 C CA . ALA A 1 114 ? 7.758 -18.922 -2.414 1 98.94 114 ALA A CA 1
ATOM 845 C C . ALA A 1 114 ? 8.25 -19.906 -3.469 1 98.94 114 ALA A C 1
ATOM 847 O O . ALA A 1 114 ? 7.57 -20.891 -3.771 1 98.94 114 ALA A O 1
ATOM 848 N N . TYR A 1 115 ? 9.422 -19.672 -3.955 1 98.88 115 TYR A N 1
ATOM 849 C CA . TYR A 1 115 ? 10.039 -20.562 -4.926 1 98.88 115 TYR A CA 1
ATOM 850 C C . TYR A 1 115 ? 10.125 -21.984 -4.379 1 98.88 115 TYR A C 1
ATOM 852 O O . TYR A 1 115 ? 9.695 -22.938 -5.035 1 98.88 115 TYR A O 1
ATOM 860 N N . ASP A 1 116 ? 10.68 -22.094 -3.199 1 98.94 116 ASP A N 1
ATOM 861 C CA . ASP A 1 116 ? 10.906 -23.406 -2.598 1 98.94 116 ASP A CA 1
ATOM 862 C C . ASP A 1 116 ? 9.594 -24.141 -2.385 1 98.94 116 ASP A C 1
ATOM 864 O O . ASP A 1 116 ? 9.477 -25.328 -2.713 1 98.94 116 ASP A O 1
ATOM 868 N N . GLU A 1 117 ? 8.656 -23.484 -1.835 1 98.94 117 GLU A N 1
ATOM 869 C CA . GLU A 1 117 ? 7.363 -24.109 -1.567 1 98.94 117 GLU A CA 1
ATOM 870 C C . GLU A 1 117 ? 6.68 -24.531 -2.863 1 98.94 117 GLU A C 1
ATOM 872 O O . GLU A 1 117 ? 6.113 -25.625 -2.939 1 98.94 117 GLU A O 1
ATOM 877 N N . ILE A 1 118 ? 6.727 -23.672 -3.92 1 98.88 118 ILE A N 1
ATOM 878 C CA . ILE A 1 118 ? 6.125 -24.016 -5.207 1 98.88 118 ILE A CA 1
ATOM 879 C C . ILE A 1 118 ? 6.863 -25.203 -5.828 1 98.88 118 ILE A C 1
ATOM 881 O O . ILE A 1 118 ? 6.234 -26.109 -6.375 1 98.88 118 ILE A O 1
ATOM 885 N N . ASN A 1 119 ? 8.156 -25.125 -5.676 1 98.69 119 ASN A N 1
ATOM 886 C CA . ASN A 1 119 ? 8.969 -26.234 -6.168 1 98.69 119 ASN A CA 1
ATOM 887 C C . ASN A 1 119 ? 8.594 -27.547 -5.488 1 98.69 119 ASN A C 1
ATOM 889 O O . ASN A 1 119 ? 8.586 -28.609 -6.125 1 98.69 119 ASN A O 1
ATOM 893 N N . ASP A 1 120 ? 8.266 -27.453 -4.289 1 98.62 120 ASP A N 1
ATOM 894 C CA . ASP A 1 120 ? 7.875 -28.625 -3.504 1 98.62 120 ASP A CA 1
ATOM 895 C C . ASP A 1 120 ? 6.391 -28.938 -3.666 1 98.62 120 ASP A C 1
ATOM 897 O O . ASP A 1 120 ? 5.859 -29.844 -3.018 1 98.62 120 ASP A O 1
ATOM 901 N N . ARG A 1 121 ? 5.707 -28.125 -4.367 1 98.31 121 ARG A N 1
ATOM 902 C CA . ARG A 1 121 ? 4.301 -28.281 -4.723 1 98.31 121 ARG A CA 1
ATOM 903 C C . ARG A 1 121 ? 3.4 -27.984 -3.529 1 98.31 121 ARG A C 1
ATOM 905 O O . ARG A 1 121 ? 2.273 -28.469 -3.457 1 98.3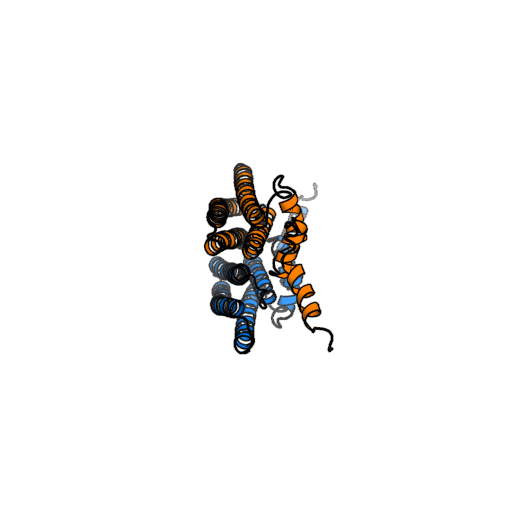1 121 ARG A O 1
ATOM 912 N N . ASN A 1 122 ? 3.957 -27.281 -2.598 1 98.69 122 ASN A N 1
ATOM 913 C CA . ASN A 1 122 ? 3.156 -26.688 -1.536 1 98.69 122 ASN A CA 1
ATOM 914 C C . ASN A 1 122 ? 2.594 -25.328 -1.956 1 98.69 122 ASN A C 1
ATOM 916 O O . ASN A 1 122 ? 3.01 -24.297 -1.436 1 98.69 122 ASN A O 1
ATOM 920 N N . TYR A 1 123 ? 1.582 -25.344 -2.783 1 98.5 123 TYR A N 1
ATOM 921 C CA . TYR A 1 123 ? 1.155 -24.156 -3.508 1 98.5 123 TYR A CA 1
ATOM 922 C C . TYR A 1 123 ? 0.543 -23.125 -2.561 1 98.5 123 TYR A C 1
ATOM 924 O O . TYR A 1 123 ? 0.776 -21.922 -2.703 1 98.5 123 TYR A O 1
ATOM 932 N N . ALA A 1 124 ? -0.226 -23.594 -1.589 1 97.88 124 ALA A N 1
ATOM 933 C CA . ALA A 1 124 ? -0.828 -22.656 -0.638 1 97.88 124 ALA A CA 1
ATOM 934 C C . ALA A 1 124 ? 0.244 -21.906 0.141 1 97.88 124 ALA A C 1
ATOM 936 O O . ALA A 1 124 ? 0.169 -20.688 0.283 1 97.88 124 ALA A O 1
ATOM 937 N N . ALA A 1 125 ? 1.236 -22.625 0.571 1 98.5 125 ALA A N 1
ATOM 938 C CA . ALA A 1 125 ? 2.332 -22 1.313 1 98.5 125 ALA A CA 1
ATOM 939 C C . ALA A 1 125 ? 3.135 -21.062 0.423 1 98.5 125 ALA A C 1
ATOM 941 O O . ALA A 1 125 ? 3.562 -19.984 0.866 1 98.5 125 ALA A O 1
ATOM 942 N N . GLY A 1 126 ? 3.387 -21.484 -0.815 1 98.88 126 GLY A N 1
ATOM 943 C CA . GLY A 1 126 ? 4.082 -20.641 -1.763 1 98.88 126 GLY A CA 1
ATOM 944 C C . GLY A 1 126 ? 3.381 -19.312 -2.002 1 98.88 126 GLY A C 1
ATOM 945 O O . GLY A 1 126 ? 4.02 -18.266 -2.014 1 98.88 126 GLY A O 1
ATOM 946 N N . LYS A 1 127 ? 2.088 -19.375 -2.139 1 98.81 127 LYS A N 1
ATOM 947 C CA . LYS A 1 127 ? 1.306 -18.156 -2.35 1 98.81 127 LYS A CA 1
ATOM 948 C C . LYS A 1 127 ? 1.332 -17.266 -1.112 1 98.81 127 LYS A C 1
ATOM 950 O O . LYS A 1 127 ? 1.41 -16.031 -1.225 1 98.81 127 LYS A O 1
ATOM 955 N N . GLU A 1 128 ? 1.318 -17.906 0.026 1 98.62 128 GLU A N 1
ATOM 956 C CA . GLU A 1 128 ? 1.393 -17.141 1.261 1 98.62 128 GLU A CA 1
ATOM 957 C C . GLU A 1 128 ? 2.711 -16.375 1.354 1 98.62 128 GLU A C 1
ATOM 959 O O . GLU A 1 128 ? 2.73 -15.203 1.749 1 98.62 128 GLU A O 1
ATOM 964 N N . LYS A 1 129 ? 3.742 -17 0.968 1 98.88 129 LYS A N 1
ATOM 965 C CA . LYS A 1 129 ? 5.055 -16.359 0.988 1 98.88 129 LYS A CA 1
ATOM 966 C C . LYS A 1 129 ? 5.117 -15.219 -0.015 1 98.88 129 LYS A C 1
ATOM 968 O O . LYS A 1 129 ? 5.684 -14.156 0.277 1 98.88 129 LYS A O 1
ATOM 973 N N . ALA A 1 130 ? 4.551 -15.383 -1.164 1 98.94 130 ALA A N 1
ATOM 974 C CA . ALA A 1 130 ? 4.508 -14.312 -2.156 1 98.94 130 ALA A CA 1
ATOM 975 C C . ALA A 1 130 ? 3.67 -13.141 -1.661 1 98.94 130 ALA A C 1
ATOM 977 O O . ALA A 1 130 ? 4.039 -11.977 -1.854 1 98.94 130 ALA A O 1
ATOM 978 N N . ALA A 1 131 ? 2.545 -13.43 -1.019 1 98.88 131 ALA A N 1
ATOM 979 C CA . ALA A 1 131 ? 1.684 -12.375 -0.48 1 98.88 131 ALA A CA 1
ATOM 980 C C . ALA A 1 131 ? 2.424 -11.539 0.559 1 98.88 131 ALA A C 1
ATOM 982 O O . ALA A 1 131 ? 2.199 -10.336 0.666 1 98.88 131 ALA A O 1
ATOM 983 N N . LYS A 1 132 ? 3.252 -12.195 1.328 1 98.81 132 LYS A N 1
ATOM 984 C CA . LYS A 1 132 ? 4.055 -11.484 2.312 1 98.81 132 LYS A CA 1
ATOM 985 C C . LYS A 1 132 ? 4.91 -10.406 1.646 1 98.81 132 LYS A C 1
ATOM 987 O O . LYS A 1 132 ? 5.125 -9.336 2.219 1 98.81 132 LYS A O 1
ATOM 992 N N . ALA A 1 133 ? 5.41 -10.672 0.455 1 98.88 133 ALA A N 1
ATOM 993 C CA . ALA A 1 133 ? 6.227 -9.703 -0.273 1 98.88 133 ALA A CA 1
ATOM 994 C C . ALA A 1 133 ? 5.43 -8.438 -0.59 1 98.88 133 ALA A C 1
ATOM 996 O O . ALA A 1 133 ? 5.973 -7.332 -0.568 1 98.88 133 ALA A O 1
ATOM 997 N N . VAL A 1 134 ? 4.156 -8.555 -0.87 1 98.88 134 VAL A N 1
ATOM 998 C CA . VAL A 1 134 ? 3.291 -7.406 -1.115 1 98.88 134 VAL A CA 1
ATOM 999 C C . VAL A 1 134 ? 3.24 -6.523 0.129 1 98.88 134 VAL A C 1
ATOM 1001 O O . VAL A 1 134 ? 3.43 -5.305 0.043 1 98.88 134 VAL A O 1
ATOM 1004 N N . SER A 1 135 ? 3.027 -7.176 1.256 1 98.75 135 SER A N 1
ATOM 1005 C CA . SER A 1 135 ? 2.939 -6.453 2.521 1 98.75 135 SER A CA 1
ATOM 1006 C C . SER A 1 135 ? 4.25 -5.742 2.842 1 98.75 135 SER A C 1
ATOM 1008 O O . SER A 1 135 ? 4.246 -4.605 3.316 1 98.75 135 SER A O 1
ATOM 1010 N N . LEU A 1 136 ? 5.348 -6.395 2.564 1 98.94 136 LEU A N 1
ATOM 1011 C CA . LEU A 1 136 ? 6.66 -5.812 2.824 1 98.94 136 LEU A CA 1
ATOM 1012 C C . LEU A 1 136 ? 6.898 -4.598 1.936 1 98.94 136 LEU A C 1
ATOM 1014 O O . LEU A 1 136 ? 7.457 -3.594 2.387 1 98.94 136 LEU A O 1
ATOM 1018 N N . ALA A 1 137 ? 6.461 -4.672 0.707 1 98.88 137 ALA A N 1
ATOM 1019 C CA . ALA A 1 137 ? 6.57 -3.521 -0.188 1 98.88 137 ALA A CA 1
ATOM 1020 C C . ALA A 1 137 ? 5.754 -2.34 0.336 1 98.88 137 ALA A C 1
ATOM 1022 O O . ALA A 1 137 ? 6.227 -1.2 0.323 1 98.88 137 ALA A O 1
ATOM 1023 N N . HIS A 1 138 ? 4.566 -2.602 0.838 1 98.81 138 HIS A N 1
ATOM 1024 C CA . HIS A 1 138 ? 3.707 -1.548 1.37 1 98.81 138 HIS A CA 1
ATOM 1025 C C . HIS A 1 138 ? 4.297 -0.945 2.641 1 98.81 138 HIS A C 1
ATOM 1027 O O . HIS A 1 138 ? 4.172 0.259 2.877 1 98.81 138 HIS A O 1
ATOM 1033 N N . GLN A 1 139 ? 4.914 -1.753 3.404 1 98.81 139 GLN A N 1
ATOM 1034 C CA . GLN A 1 139 ? 5.566 -1.23 4.598 1 98.81 139 GLN A CA 1
ATOM 1035 C C . GLN A 1 139 ? 6.695 -0.271 4.234 1 98.81 139 GLN A C 1
ATOM 1037 O O . GLN A 1 139 ? 6.926 0.721 4.93 1 98.81 139 GLN A O 1
ATOM 1042 N N . CYS A 1 140 ? 7.422 -0.601 3.209 1 98.88 140 CYS A N 1
ATOM 1043 C CA . CYS A 1 140 ? 8.453 0.32 2.74 1 98.88 140 CYS A CA 1
ATOM 1044 C C . CYS A 1 140 ? 7.836 1.629 2.26 1 98.88 140 CYS A C 1
ATOM 1046 O O . CYS A 1 140 ? 8.336 2.709 2.584 1 98.88 140 CYS A O 1
ATOM 1048 N N . ASP A 1 141 ? 6.766 1.568 1.531 1 98.31 141 ASP A N 1
ATOM 1049 C CA . ASP A 1 141 ? 6.055 2.768 1.104 1 98.31 141 ASP A CA 1
ATOM 1050 C C . ASP A 1 141 ? 5.605 3.598 2.305 1 98.31 141 ASP A C 1
ATOM 1052 O O . ASP A 1 141 ? 5.73 4.824 2.301 1 98.31 141 ASP A O 1
ATOM 1056 N N . ASP A 1 142 ? 5.113 2.912 3.322 1 98.38 142 ASP A N 1
ATOM 1057 C CA . ASP A 1 142 ? 4.66 3.57 4.543 1 98.38 142 ASP A CA 1
ATOM 1058 C C . ASP A 1 142 ? 5.777 4.41 5.164 1 98.38 142 ASP A C 1
ATOM 1060 O O . ASP A 1 142 ? 5.527 5.504 5.672 1 98.38 142 ASP A O 1
ATOM 1064 N N . ALA A 1 143 ? 6.941 3.848 5.098 1 98.44 143 ALA A N 1
ATOM 1065 C CA . ALA A 1 143 ? 8.078 4.531 5.707 1 98.44 143 ALA A CA 1
ATOM 1066 C C . ALA A 1 143 ? 8.344 5.871 5.027 1 98.44 143 ALA A C 1
ATOM 1068 O O . ALA A 1 143 ? 8.617 6.871 5.695 1 98.44 143 ALA A O 1
ATOM 1069 N N . PHE A 1 144 ? 8.234 5.926 3.756 1 98.44 144 PHE A N 1
ATOM 1070 C CA . PHE A 1 144 ? 8.508 7.152 3.02 1 98.44 144 PHE A CA 1
ATOM 1071 C C . PHE A 1 144 ? 7.34 8.125 3.131 1 98.44 144 PHE A C 1
ATOM 1073 O O . PHE A 1 144 ? 7.535 9.344 3.162 1 98.44 144 PHE A O 1
ATOM 1080 N N . VAL A 1 145 ? 6.133 7.559 3.232 1 97.75 145 VAL A N 1
ATOM 1081 C CA . VAL A 1 145 ? 4.965 8.414 3.451 1 97.75 145 VAL A CA 1
ATOM 1082 C C . VAL A 1 145 ? 5.059 9.07 4.824 1 97.75 145 VAL A C 1
ATOM 1084 O O . VAL A 1 145 ? 4.848 10.273 4.957 1 97.75 145 VAL A O 1
ATOM 1087 N N . LYS A 1 146 ? 5.469 8.32 5.789 1 97 146 LYS A N 1
ATOM 1088 C CA . LYS A 1 146 ? 5.605 8.82 7.152 1 97 146 LYS A CA 1
ATOM 1089 C C . LYS A 1 146 ? 6.691 9.891 7.234 1 97 146 LYS A C 1
ATOM 1091 O O . LYS A 1 146 ? 6.535 10.891 7.938 1 97 146 LYS A O 1
ATOM 1096 N N . ALA A 1 147 ? 7.715 9.734 6.457 1 96.56 147 ALA A N 1
ATOM 1097 C CA . ALA A 1 147 ? 8.844 10.656 6.465 1 96.56 147 ALA A CA 1
ATOM 1098 C C . ALA A 1 147 ? 8.555 11.891 5.613 1 96.56 147 ALA A C 1
ATOM 1100 O O . ALA A 1 147 ? 9.305 12.867 5.648 1 96.56 147 ALA A O 1
ATOM 1101 N N . ALA A 1 148 ? 7.559 11.812 4.781 1 96 148 ALA A N 1
ATOM 1102 C CA . ALA A 1 148 ? 7.148 12.898 3.895 1 96 148 ALA A CA 1
ATOM 1103 C C . ALA A 1 148 ? 8.25 13.242 2.895 1 96 148 ALA A C 1
ATOM 1105 O O . ALA A 1 148 ? 8.477 14.414 2.594 1 96 148 ALA A O 1
ATOM 1106 N N . VAL A 1 149 ? 8.969 12.266 2.49 1 96.06 149 VAL A N 1
ATOM 1107 C CA . VAL A 1 149 ? 9.984 12.438 1.46 1 96.06 149 VAL A CA 1
ATOM 1108 C C . VAL A 1 149 ? 9.719 11.469 0.305 1 96.06 149 VAL A C 1
ATOM 1110 O O . VAL A 1 149 ? 9.141 10.398 0.504 1 96.06 149 VAL A O 1
ATOM 1113 N N . PRO A 1 150 ? 10.094 11.844 -0.892 1 96 150 PRO A N 1
ATOM 1114 C CA . PRO A 1 150 ? 9.914 10.922 -2.014 1 96 150 PRO A CA 1
ATOM 1115 C C . PRO A 1 150 ? 10.727 9.641 -1.862 1 96 150 PRO A C 1
ATOM 1117 O O . PRO A 1 150 ? 11.82 9.664 -1.294 1 96 150 PRO A O 1
ATOM 1120 N N . SER A 1 151 ? 10.18 8.586 -2.35 1 97.5 151 SER A N 1
ATOM 1121 C CA . SER A 1 151 ? 10.867 7.301 -2.285 1 97.5 151 SER A CA 1
ATOM 1122 C C . SER A 1 151 ? 11.688 7.055 -3.545 1 97.5 151 SER A C 1
ATOM 1124 O O . SER A 1 151 ? 11.133 6.93 -4.641 1 97.5 151 SER A O 1
ATOM 1126 N N . PRO A 1 152 ? 12.992 6.863 -3.453 1 97.75 152 PRO A N 1
ATOM 1127 C CA . PRO A 1 152 ? 13.773 6.438 -4.613 1 97.75 152 PRO A CA 1
ATOM 1128 C C . PRO A 1 152 ? 13.562 4.969 -4.965 1 97.75 152 PRO A C 1
ATOM 1130 O O . PRO A 1 152 ? 14.133 4.473 -5.941 1 97.75 152 PRO A O 1
ATOM 1133 N N . LEU A 1 153 ? 12.664 4.211 -4.164 1 98.69 153 LEU A N 1
ATOM 1134 C CA . LEU A 1 153 ? 12.484 2.773 -4.32 1 98.69 153 LEU A CA 1
ATOM 1135 C C . LEU A 1 153 ? 11.102 2.463 -4.895 1 98.69 153 LEU A C 1
ATOM 1137 O O . LEU A 1 153 ? 10.688 1.302 -4.934 1 98.69 153 LEU A O 1
ATOM 1141 N N . LYS A 1 154 ? 10.414 3.496 -5.363 1 97.62 154 LYS A N 1
ATOM 1142 C CA . LYS A 1 154 ? 9.031 3.338 -5.816 1 97.62 154 LYS A CA 1
ATOM 1143 C C . LYS A 1 154 ? 8.93 2.266 -6.895 1 97.62 154 LYS A C 1
ATOM 1145 O O . LYS A 1 154 ? 8.039 1.412 -6.848 1 97.62 154 LYS A O 1
ATOM 1150 N N . GLN A 1 155 ? 9.867 2.27 -7.824 1 98.25 155 GLN A N 1
ATOM 1151 C CA . GLN A 1 155 ? 9.828 1.317 -8.93 1 98.25 155 GLN A CA 1
ATOM 1152 C C . GLN A 1 155 ? 10.078 -0.106 -8.445 1 98.25 155 GLN A C 1
ATOM 1154 O O . GLN A 1 155 ? 9.438 -1.051 -8.906 1 98.25 155 GLN A O 1
ATOM 1159 N N . HIS A 1 156 ? 10.977 -0.292 -7.492 1 98.81 156 HIS A N 1
ATOM 1160 C CA . HIS A 1 156 ? 11.195 -1.604 -6.895 1 98.81 156 HIS A CA 1
ATOM 1161 C C . HIS A 1 156 ? 9.93 -2.109 -6.203 1 98.81 156 HIS A C 1
ATOM 1163 O O . HIS A 1 156 ? 9.602 -3.293 -6.297 1 98.81 156 HIS A O 1
ATOM 1169 N N . GLY A 1 157 ? 9.289 -1.208 -5.492 1 98.81 157 GLY A N 1
ATOM 1170 C CA . GLY A 1 157 ? 8.062 -1.563 -4.797 1 98.81 157 GLY A CA 1
ATOM 1171 C C . GLY A 1 157 ? 6.961 -2.031 -5.727 1 98.81 157 GLY A C 1
ATOM 1172 O O . GLY A 1 157 ? 6.352 -3.078 -5.5 1 98.81 157 GLY A O 1
ATOM 1173 N N . LEU A 1 158 ? 6.746 -1.275 -6.773 1 98.38 158 LEU A N 1
ATOM 1174 C CA . LEU A 1 158 ? 5.723 -1.627 -7.75 1 98.38 158 LEU A CA 1
ATOM 1175 C C . LEU A 1 158 ? 6.043 -2.959 -8.422 1 98.38 158 LEU A C 1
ATOM 1177 O O . LEU A 1 158 ? 5.152 -3.789 -8.617 1 98.38 158 LEU A O 1
ATOM 1181 N N . TYR A 1 159 ? 7.293 -3.133 -8.719 1 98.81 159 TYR A N 1
ATOM 1182 C CA . TYR A 1 159 ? 7.746 -4.379 -9.328 1 98.81 159 TYR A CA 1
ATOM 1183 C C . TYR A 1 159 ? 7.512 -5.559 -8.391 1 98.81 159 TYR A C 1
ATOM 1185 O O . TYR A 1 159 ? 7.051 -6.617 -8.82 1 98.81 159 TYR A O 1
ATOM 1193 N N . SER A 1 160 ? 7.82 -5.371 -7.125 1 98.88 160 SER A N 1
ATOM 1194 C CA . SER A 1 160 ? 7.645 -6.43 -6.137 1 98.88 160 SER A CA 1
ATOM 1195 C C . SER A 1 160 ? 6.18 -6.836 -6.016 1 98.88 160 SER A C 1
ATOM 1197 O O . SER A 1 160 ? 5.859 -8.023 -5.996 1 98.88 160 SER A O 1
ATOM 1199 N N . VAL A 1 161 ? 5.332 -5.867 -5.973 1 98.94 161 VAL A N 1
ATOM 1200 C CA . VAL A 1 161 ? 3.906 -6.125 -5.793 1 98.94 161 VAL A CA 1
ATOM 1201 C C . VAL A 1 161 ? 3.365 -6.887 -7.004 1 98.94 161 VAL A C 1
ATOM 1203 O O . VAL A 1 161 ? 2.74 -7.941 -6.852 1 98.94 161 VAL A O 1
ATOM 1206 N N . GLN A 1 162 ? 3.691 -6.395 -8.18 1 98.88 162 GLN A N 1
ATOM 1207 C CA . GLN A 1 162 ? 3.166 -7.043 -9.375 1 98.88 162 GLN A CA 1
ATOM 1208 C C . GLN A 1 162 ? 3.781 -8.43 -9.562 1 98.88 162 GLN A C 1
ATOM 1210 O O . GLN A 1 162 ? 3.1 -9.359 -9.992 1 98.88 162 GLN A O 1
ATOM 1215 N N . THR A 1 163 ? 5.004 -8.57 -9.211 1 98.94 163 THR A N 1
ATOM 1216 C CA . THR A 1 163 ? 5.66 -9.875 -9.297 1 98.94 163 THR A CA 1
ATOM 1217 C C . THR A 1 163 ? 4.996 -10.875 -8.359 1 98.94 163 THR A C 1
ATOM 1219 O O . THR A 1 163 ? 4.758 -12.023 -8.742 1 98.94 163 THR A O 1
ATOM 1222 N N . ALA A 1 164 ? 4.715 -10.453 -7.164 1 98.94 164 ALA A N 1
ATOM 1223 C CA . ALA A 1 164 ? 4.055 -11.32 -6.195 1 98.94 164 ALA A CA 1
ATOM 1224 C C . ALA A 1 164 ? 2.666 -11.727 -6.684 1 98.94 164 ALA A C 1
ATOM 1226 O O . ALA A 1 164 ? 2.289 -12.898 -6.598 1 98.94 164 ALA A O 1
ATOM 1227 N N . ILE A 1 165 ? 1.967 -10.781 -7.234 1 98.94 165 ILE A N 1
ATOM 1228 C CA . ILE A 1 165 ? 0.62 -11.023 -7.742 1 98.94 165 ILE A CA 1
ATOM 1229 C C . ILE A 1 165 ? 0.676 -12.023 -8.898 1 98.94 165 ILE A C 1
ATOM 1231 O O . ILE A 1 165 ? -0.102 -12.977 -8.938 1 98.94 165 ILE A O 1
ATOM 1235 N N . VAL A 1 166 ? 1.6 -11.805 -9.781 1 98.94 166 VAL A N 1
ATOM 1236 C CA . VAL A 1 166 ? 1.789 -12.711 -10.914 1 98.94 166 VAL A CA 1
ATOM 1237 C C . VAL A 1 166 ? 2.152 -14.102 -10.406 1 98.94 166 VAL A C 1
ATOM 1239 O O . VAL A 1 166 ? 1.592 -15.102 -10.859 1 98.94 166 VAL A O 1
ATOM 1242 N N . CYS A 1 167 ? 3.033 -14.188 -9.469 1 98.94 167 CYS A N 1
ATOM 1243 C CA . CYS A 1 167 ? 3.457 -15.461 -8.898 1 98.94 167 CYS A CA 1
ATOM 1244 C C . CYS A 1 167 ? 2.271 -16.219 -8.305 1 98.94 167 CYS A C 1
ATOM 1246 O O . CYS A 1 167 ? 2.064 -17.391 -8.609 1 98.94 167 CYS A O 1
ATOM 1248 N N . MET A 1 168 ? 1.464 -15.539 -7.543 1 98.94 168 MET A N 1
ATOM 1249 C CA . MET A 1 168 ? 0.305 -16.172 -6.91 1 98.94 168 MET A CA 1
ATOM 1250 C C . MET A 1 168 ? -0.714 -16.609 -7.957 1 98.94 168 MET A C 1
ATOM 1252 O O . MET A 1 168 ? -1.229 -17.719 -7.895 1 98.94 168 MET A O 1
ATOM 1256 N N . ALA A 1 169 ? -0.971 -15.766 -8.961 1 98.75 169 ALA A N 1
ATOM 1257 C CA . ALA A 1 169 ? -1.989 -16.047 -9.969 1 98.75 169 ALA A CA 1
ATOM 1258 C C . ALA A 1 169 ? -1.597 -17.234 -10.828 1 98.75 169 ALA A C 1
ATOM 1260 O O . ALA A 1 169 ? -2.428 -18.109 -11.117 1 98.75 169 ALA A O 1
ATOM 1261 N N . ILE A 1 170 ? -0.34 -17.297 -11.188 1 98.75 170 ILE A N 1
ATOM 1262 C CA . ILE A 1 170 ? 0.115 -18.422 -12 1 98.75 170 ILE A CA 1
ATOM 1263 C C . ILE A 1 170 ? 0.093 -19.703 -11.172 1 98.75 170 ILE A C 1
ATOM 1265 O O . ILE A 1 170 ? -0.247 -20.766 -11.68 1 98.75 170 ILE A O 1
ATOM 1269 N N . THR A 1 171 ? 0.46 -19.609 -9.945 1 98.69 171 THR A N 1
ATOM 1270 C CA . THR A 1 171 ? 0.423 -20.781 -9.078 1 98.69 171 THR A CA 1
ATOM 1271 C C . THR A 1 171 ? -0.99 -21.344 -9 1 98.69 171 THR A C 1
ATOM 1273 O O . THR A 1 171 ? -1.171 -22.562 -8.969 1 98.69 171 THR A O 1
ATOM 1276 N N . ASN A 1 172 ? -1.991 -20.5 -9.023 1 97.69 172 ASN A N 1
ATOM 1277 C CA . ASN A 1 172 ? -3.385 -20.938 -8.961 1 97.69 172 ASN A CA 1
ATOM 1278 C C . ASN A 1 172 ? -3.791 -21.719 -10.203 1 97.69 172 ASN A C 1
ATOM 1280 O O . ASN A 1 172 ? -4.801 -22.422 -10.195 1 97.69 172 ASN A O 1
ATOM 1284 N N . LEU A 1 173 ? -3.023 -21.562 -11.273 1 97.44 173 LEU A N 1
ATOM 1285 C CA . LEU A 1 173 ? -3.367 -22.203 -12.539 1 97.44 173 LEU A CA 1
ATOM 1286 C C . LEU A 1 173 ? -2.797 -23.609 -12.609 1 97.44 173 LEU A C 1
ATOM 1288 O O . LEU A 1 173 ? -3.168 -24.406 -13.492 1 97.44 173 LEU A O 1
ATOM 1292 N N . ILE A 1 174 ? -1.896 -23.922 -11.656 1 96.5 174 ILE A N 1
ATOM 1293 C CA . ILE A 1 174 ? -1.222 -25.219 -11.719 1 96.5 174 ILE A CA 1
ATOM 1294 C C . ILE A 1 174 ? -2.219 -26.328 -11.406 1 96.5 174 ILE A C 1
ATOM 1296 O O . ILE A 1 174 ? -2.986 -26.234 -10.445 1 96.5 174 ILE A O 1
ATOM 1300 N N . LYS A 1 175 ? -2.279 -27.312 -12.289 1 84.75 175 LYS A N 1
ATOM 1301 C CA . LYS A 1 175 ? -3.164 -28.469 -12.18 1 84.75 175 LYS A CA 1
ATOM 1302 C C . LYS A 1 175 ? -2.482 -29.609 -11.43 1 84.75 175 LYS A C 1
ATOM 1304 O O . LYS A 1 175 ? -1.257 -29.75 -11.469 1 84.75 175 LYS A O 1
ATOM 1309 N N . MET B 1 1 ? 27.906 62.375 1.259 1 25.44 1 MET B N 1
ATOM 1310 C CA . MET B 1 1 ? 26.984 61.719 2.166 1 25.44 1 MET B CA 1
ATOM 1311 C C . MET B 1 1 ? 26.375 60.5 1.512 1 25.44 1 MET B C 1
ATOM 1313 O O . MET B 1 1 ? 25.719 60.594 0.471 1 25.44 1 MET B O 1
ATOM 1317 N N . ARG B 1 2 ? 27.172 59.375 1.576 1 47 2 ARG B N 1
ATOM 1318 C CA . ARG B 1 2 ? 26.844 58.062 1.024 1 47 2 ARG B CA 1
ATOM 1319 C C . ARG B 1 2 ? 25.453 57.625 1.439 1 47 2 ARG B C 1
ATOM 1321 O O . ARG B 1 2 ? 25.109 57.656 2.621 1 47 2 ARG B O 1
ATOM 1328 N N . PRO B 1 3 ? 24.531 57.781 0.432 1 45.09 3 PRO B N 1
ATOM 1329 C CA . PRO B 1 3 ? 23.172 57.406 0.791 1 45.09 3 PRO B CA 1
ATOM 1330 C C . PRO B 1 3 ? 23.109 56.094 1.573 1 45.09 3 PRO B C 1
ATOM 1332 O O . PRO B 1 3 ? 23.984 55.25 1.417 1 45.09 3 PRO B O 1
ATOM 1335 N N . PRO B 1 4 ? 22.391 56.031 2.758 1 47.5 4 PRO B N 1
ATOM 1336 C CA . PRO B 1 4 ? 22.328 54.906 3.697 1 47.5 4 PRO B CA 1
ATOM 1337 C C . PRO B 1 4 ? 21.828 53.625 3.045 1 47.5 4 PRO B C 1
ATOM 1339 O O . PRO B 1 4 ? 20.969 53.656 2.162 1 47.5 4 PRO B O 1
ATOM 1342 N N . ALA B 1 5 ? 22.656 52.531 2.936 1 50.31 5 ALA B N 1
ATOM 1343 C CA . ALA B 1 5 ? 22.5 51.094 2.705 1 50.31 5 ALA B CA 1
ATOM 1344 C C . ALA B 1 5 ? 21.297 50.562 3.465 1 50.31 5 ALA B C 1
ATOM 1346 O O . ALA B 1 5 ? 21.016 49.344 3.406 1 50.31 5 ALA B O 1
ATOM 1347 N N . ALA B 1 6 ? 20.688 51.438 4.336 1 46.81 6 ALA B N 1
ATOM 1348 C CA . ALA B 1 6 ? 19.672 50.875 5.219 1 46.81 6 ALA B CA 1
ATOM 1349 C C . ALA B 1 6 ? 18.406 50.531 4.441 1 46.81 6 ALA B C 1
ATOM 1351 O O . ALA B 1 6 ? 17.531 49.812 4.945 1 46.81 6 ALA B O 1
ATOM 1352 N N . LEU B 1 7 ? 18.141 51.125 3.256 1 44.66 7 LEU B N 1
ATOM 1353 C CA . LEU B 1 7 ? 16.797 51 2.68 1 44.66 7 LEU B CA 1
ATOM 1354 C C . LEU B 1 7 ? 16.641 49.625 2.037 1 44.66 7 LEU B C 1
ATOM 1356 O O . LEU B 1 7 ? 15.531 49.219 1.672 1 44.66 7 LEU B O 1
ATOM 1360 N N . VAL B 1 8 ? 17.781 49 1.641 1 47.75 8 VAL B N 1
ATOM 1361 C CA . VAL B 1 8 ? 17.562 47.812 0.831 1 47.75 8 VAL B CA 1
ATOM 1362 C C . VAL B 1 8 ? 17.141 46.656 1.728 1 47.75 8 VAL B C 1
ATOM 1364 O O . VAL B 1 8 ? 16.703 45.594 1.238 1 47.75 8 VAL B O 1
ATOM 1367 N N . VAL B 1 9 ? 17.562 46.812 3.035 1 45 9 VAL B N 1
ATOM 1368 C CA . VAL B 1 9 ? 17.328 45.594 3.816 1 45 9 VAL B CA 1
ATOM 1369 C C . VAL B 1 9 ? 15.859 45.5 4.203 1 45 9 VAL B C 1
ATOM 1371 O O . VAL B 1 9 ? 15.414 44.5 4.762 1 45 9 VAL B O 1
ATOM 1374 N N . VAL B 1 10 ? 15.07 46.656 4.098 1 45.38 10 VAL B N 1
ATOM 1375 C CA . VAL B 1 10 ? 13.727 46.625 4.68 1 45.38 10 VAL B CA 1
ATOM 1376 C C . VAL B 1 10 ? 12.797 45.812 3.781 1 45.38 10 VAL B C 1
ATOM 1378 O O . VAL B 1 10 ? 11.719 45.406 4.211 1 45.38 10 VAL B O 1
ATOM 1381 N N . ALA B 1 11 ? 13.07 45.781 2.475 1 44.72 11 ALA B N 1
ATOM 1382 C CA . ALA B 1 11 ? 12 45.25 1.636 1 44.72 11 ALA B CA 1
ATOM 1383 C C . ALA B 1 11 ? 11.867 43.719 1.803 1 44.72 11 ALA B C 1
ATOM 1385 O O . ALA B 1 11 ? 10.805 43.156 1.538 1 44.72 11 ALA B O 1
ATOM 1386 N N . ALA B 1 12 ? 13.016 43.031 2.09 1 42.06 12 ALA B N 1
ATOM 1387 C CA . ALA B 1 12 ? 12.875 41.594 2.037 1 42.06 12 ALA B CA 1
ATOM 1388 C C . ALA B 1 12 ? 12.07 41.062 3.23 1 42.06 12 ALA B C 1
ATOM 1390 O O . ALA B 1 12 ? 11.625 39.906 3.238 1 42.06 12 ALA B O 1
ATOM 1391 N N . VAL B 1 13 ? 12.203 41.781 4.387 1 42.12 13 VAL B N 1
ATOM 1392 C CA . VAL B 1 13 ? 11.594 41.188 5.57 1 42.12 13 VAL B CA 1
ATOM 1393 C C . VAL B 1 13 ? 10.07 41.312 5.477 1 42.12 13 VAL B C 1
ATOM 1395 O O . VAL B 1 13 ? 9.352 40.812 6.34 1 42.12 13 VAL B O 1
ATOM 1398 N N . LEU B 1 14 ? 9.539 42.25 4.695 1 40.28 14 LEU B N 1
ATOM 1399 C CA . LEU B 1 14 ? 8.102 42.5 4.824 1 40.28 14 LEU B CA 1
ATOM 1400 C C . LEU B 1 14 ? 7.316 41.312 4.23 1 40.28 14 LEU B C 1
ATOM 1402 O O . LEU B 1 14 ? 6.09 41.281 4.336 1 40.28 14 LEU B O 1
ATOM 1406 N N . LEU B 1 15 ? 7.887 40.594 3.234 1 39.38 15 LEU B N 1
ATOM 1407 C CA . LEU B 1 15 ? 7.016 39.625 2.613 1 39.38 15 LEU B CA 1
ATOM 1408 C C . LEU B 1 15 ? 6.645 38.5 3.609 1 39.38 15 LEU B C 1
ATOM 1410 O O . LEU B 1 15 ? 5.75 37.719 3.348 1 39.38 15 LEU B O 1
ATOM 1414 N N . VAL B 1 16 ? 7.488 38.219 4.551 1 41.09 16 VAL B N 1
ATOM 1415 C CA . VAL B 1 16 ? 7.113 37.156 5.457 1 41.09 16 VAL B CA 1
ATOM 1416 C C . VAL B 1 16 ? 5.895 37.562 6.277 1 41.09 16 VAL B C 1
ATOM 1418 O O . VAL B 1 16 ? 5.258 36.719 6.922 1 41.09 16 VAL B O 1
ATOM 1421 N N . LEU B 1 17 ? 5.699 38.875 6.672 1 38.41 17 LEU B N 1
ATOM 1422 C CA . LEU B 1 17 ? 4.703 39.281 7.656 1 38.41 17 LEU B CA 1
ATOM 1423 C C . LEU B 1 17 ? 3.314 39.344 7.031 1 38.41 17 LEU B C 1
ATOM 1425 O O . LEU B 1 17 ? 2.354 39.75 7.68 1 38.41 17 LEU B O 1
ATOM 1429 N N . CYS B 1 18 ? 3.197 39.688 5.773 1 40.56 18 CYS B N 1
ATOM 1430 C CA . CYS B 1 18 ? 1.803 39.812 5.363 1 40.56 18 CYS B CA 1
ATOM 1431 C C . CYS B 1 18 ? 1.077 38.469 5.566 1 40.56 18 CYS B C 1
ATOM 1433 O O . CYS B 1 18 ? 1.447 37.469 4.973 1 40.56 18 CYS B O 1
ATOM 1435 N N . GLY B 1 19 ? 0.562 38.125 6.703 1 42.22 19 GLY B N 1
ATOM 1436 C CA . GLY B 1 19 ? -0.354 37.062 7.047 1 42.22 19 GLY B CA 1
ATOM 1437 C C . GLY B 1 19 ? -1.306 36.688 5.918 1 42.22 19 GLY B C 1
ATOM 1438 O O . GLY B 1 19 ? -2.467 37.094 5.926 1 42.22 19 GLY B O 1
ATOM 1439 N N . VAL B 1 20 ? -0.992 36.906 4.664 1 48.47 20 VAL B N 1
ATOM 1440 C CA . VAL B 1 20 ? -2.008 36.438 3.727 1 48.47 20 VAL B CA 1
ATOM 1441 C C . VAL B 1 20 ? -2.721 35.219 4.309 1 48.47 20 VAL B C 1
ATOM 1443 O O . VAL B 1 20 ? -2.076 34.25 4.73 1 48.47 20 VAL B O 1
ATOM 1446 N N . ASP B 1 21 ? -3.908 35.469 4.867 1 60.28 21 ASP B N 1
ATOM 1447 C CA . ASP B 1 21 ? -4.762 34.438 5.43 1 60.28 21 ASP B CA 1
ATOM 1448 C C . ASP B 1 21 ? -4.711 33.156 4.578 1 60.28 21 ASP B C 1
ATOM 1450 O O . ASP B 1 21 ? -4.836 33.219 3.355 1 60.28 21 ASP B O 1
ATOM 1454 N N . ALA B 1 22 ? -4.02 32.062 4.98 1 76.5 22 ALA B N 1
ATOM 1455 C CA . ALA B 1 22 ? -3.908 30.75 4.336 1 76.5 22 ALA B CA 1
ATOM 1456 C C . ALA B 1 22 ? -5.242 30.328 3.727 1 76.5 22 ALA B C 1
ATOM 1458 O O . ALA B 1 22 ? -6.258 30.266 4.422 1 76.5 22 ALA B O 1
ATOM 1459 N N . THR B 1 23 ? -5.43 30.484 2.373 1 90.94 23 THR B N 1
ATOM 1460 C CA . THR B 1 23 ? -6.566 29.859 1.714 1 90.94 23 THR B CA 1
ATOM 1461 C C . THR B 1 23 ? -6.324 28.359 1.532 1 90.94 23 THR B C 1
ATOM 1463 O O . THR B 1 23 ? -5.223 27.875 1.782 1 90.94 23 THR B O 1
ATOM 1466 N N . VAL B 1 24 ? -7.414 27.672 1.235 1 97.75 24 VAL B N 1
ATOM 1467 C CA . VAL B 1 24 ? -7.309 26.25 0.927 1 97.75 24 VAL B CA 1
ATOM 1468 C C . VAL B 1 24 ? -6.277 26.047 -0.179 1 97.75 24 VAL B C 1
ATOM 1470 O O . VAL B 1 24 ? -5.395 25.188 -0.058 1 97.75 24 VAL B O 1
ATOM 1473 N N . GLU B 1 25 ? -6.309 26.906 -1.261 1 97.19 25 GLU B N 1
ATOM 1474 C CA . GLU B 1 25 ? -5.43 26.75 -2.416 1 97.19 25 GLU B CA 1
ATOM 1475 C C . GLU B 1 25 ? -3.973 27.016 -2.035 1 97.19 25 GLU B C 1
ATOM 1477 O O . GLU B 1 25 ? -3.086 26.234 -2.404 1 97.19 25 GLU B O 1
ATOM 1482 N N . THR B 1 26 ? -3.725 28.047 -1.264 1 97.12 26 THR B N 1
ATOM 1483 C CA . THR B 1 26 ? -2.352 28.391 -0.91 1 97.12 26 THR B CA 1
ATOM 1484 C C . THR B 1 26 ? -1.777 27.375 0.068 1 97.12 26 THR B C 1
ATOM 1486 O O . THR B 1 26 ? -0.6 27.016 -0.018 1 97.12 26 THR B O 1
ATOM 14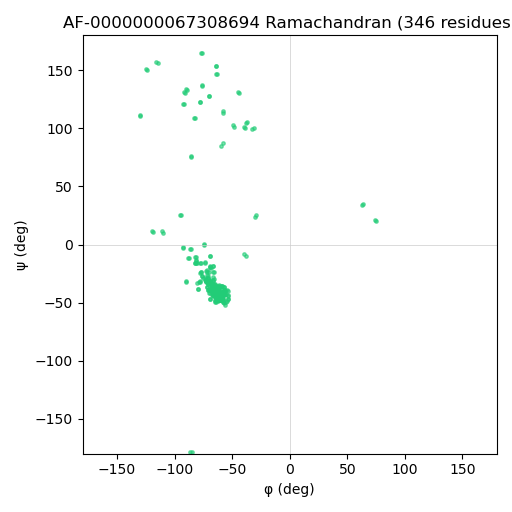89 N N . THR B 1 27 ? -2.621 26.906 0.967 1 97.88 27 THR B N 1
ATOM 1490 C CA . THR B 1 27 ? -2.191 25.875 1.914 1 97.88 27 THR B CA 1
ATOM 1491 C C . THR B 1 27 ? -1.883 24.562 1.192 1 97.88 27 THR B C 1
ATOM 1493 O O . THR B 1 27 ? -0.854 23.938 1.447 1 97.88 27 THR B O 1
ATOM 1496 N N . CYS B 1 28 ? -2.732 24.156 0.243 1 98.69 28 CYS B N 1
ATOM 1497 C CA . CYS B 1 28 ? -2.525 22.922 -0.504 1 98.69 28 CYS B CA 1
ATOM 1498 C C . CYS B 1 28 ? -1.294 23.016 -1.396 1 98.69 28 CYS B C 1
ATOM 1500 O O . CYS B 1 28 ? -0.577 22.031 -1.585 1 98.69 28 CYS B O 1
ATOM 1502 N N . LYS B 1 29 ? -1.055 24.141 -1.942 1 98.25 29 LYS B N 1
ATOM 1503 C CA . LYS B 1 29 ? 0.149 24.344 -2.744 1 98.25 29 LYS B CA 1
ATOM 1504 C C . LYS B 1 29 ? 1.407 24.203 -1.892 1 98.25 29 LYS B C 1
ATOM 1506 O O . LYS B 1 29 ? 2.35 23.5 -2.277 1 98.25 29 LYS B O 1
ATOM 1511 N N . ALA B 1 30 ? 1.396 24.938 -0.719 1 97.94 30 ALA B N 1
ATOM 1512 C CA . ALA B 1 30 ? 2.535 24.828 0.189 1 97.94 30 ALA B CA 1
ATOM 1513 C C . ALA B 1 30 ? 2.764 23.391 0.627 1 97.94 30 ALA B C 1
ATOM 1515 O O . ALA B 1 30 ? 3.906 22.922 0.698 1 97.94 30 ALA B O 1
ATOM 1516 N N . ALA B 1 31 ? 1.688 22.656 0.9 1 98.38 31 ALA B N 1
ATOM 1517 C CA . ALA B 1 31 ? 1.775 21.25 1.297 1 98.38 31 ALA B CA 1
ATOM 1518 C C . ALA B 1 31 ? 2.396 20.406 0.19 1 98.38 31 ALA B C 1
ATOM 1520 O O . ALA B 1 31 ? 3.293 19.609 0.447 1 98.38 31 ALA B O 1
ATOM 1521 N N . ALA B 1 32 ? 1.91 20.609 -1.05 1 98.25 32 ALA B N 1
ATOM 1522 C CA . ALA B 1 32 ? 2.396 19.844 -2.195 1 98.25 32 ALA B CA 1
ATOM 1523 C C . ALA B 1 32 ? 3.852 20.172 -2.504 1 98.25 32 ALA B C 1
ATOM 1525 O O . ALA B 1 32 ? 4.605 19.328 -2.977 1 98.25 32 ALA B O 1
ATOM 1526 N N . ASP B 1 33 ? 4.277 21.375 -2.244 1 96.88 33 ASP B N 1
ATOM 1527 C CA . ASP B 1 33 ? 5.66 21.797 -2.455 1 96.88 33 ASP B CA 1
ATOM 1528 C C . ASP B 1 33 ? 6.598 21.125 -1.462 1 96.88 33 ASP B C 1
ATOM 1530 O O . ASP B 1 33 ? 7.75 20.828 -1.786 1 96.88 33 ASP B O 1
ATOM 1534 N N . GLU B 1 34 ? 6.066 20.859 -0.294 1 95.19 34 GLU B N 1
ATOM 1535 C CA . GLU B 1 34 ? 6.895 20.297 0.767 1 95.19 34 GLU B CA 1
ATOM 1536 C C . GLU B 1 34 ? 6.879 18.766 0.729 1 95.19 34 GLU B C 1
ATOM 1538 O O . GLU B 1 34 ? 7.844 18.125 1.142 1 95.19 34 GLU B O 1
ATOM 1543 N N . ASP B 1 35 ? 5.805 18.219 0.332 1 97 35 ASP B N 1
ATOM 1544 C CA . ASP B 1 35 ? 5.617 16.781 0.292 1 97 35 ASP B CA 1
ATOM 1545 C C . ASP B 1 35 ? 5.09 16.328 -1.07 1 97 35 ASP B C 1
ATOM 1547 O O . ASP B 1 35 ? 3.91 16.516 -1.378 1 97 35 ASP B O 1
ATOM 1551 N N . ALA B 1 36 ? 5.969 15.617 -1.783 1 93.94 36 ALA B N 1
ATOM 1552 C CA . ALA B 1 36 ? 5.684 15.266 -3.172 1 93.94 36 ALA B CA 1
ATOM 1553 C C . ALA B 1 36 ? 4.559 14.242 -3.258 1 93.94 36 ALA B C 1
ATOM 1555 O O . ALA B 1 36 ? 4.02 13.992 -4.336 1 93.94 36 ALA B O 1
ATOM 1556 N N . HIS B 1 37 ? 4.148 13.672 -2.061 1 97.44 37 HIS B N 1
ATOM 1557 C CA . HIS B 1 37 ? 3.078 12.688 -2.074 1 97.44 37 HIS B CA 1
ATOM 1558 C C . HIS B 1 37 ? 1.708 13.352 -2.107 1 97.44 37 HIS B C 1
ATOM 1560 O O . HIS B 1 37 ? 0.697 12.695 -2.369 1 97.44 37 HIS B O 1
ATOM 1566 N N . VAL B 1 38 ? 1.683 14.648 -1.898 1 98.62 38 VAL B N 1
ATOM 1567 C CA . VAL B 1 38 ? 0.41 15.367 -1.843 1 98.62 38 VAL B CA 1
ATOM 1568 C C . VAL B 1 38 ? -0.119 15.586 -3.258 1 98.62 38 VAL B C 1
ATOM 1570 O O . VAL B 1 38 ? 0.569 16.172 -4.098 1 98.62 38 VAL B O 1
ATOM 1573 N N . ASN B 1 39 ? -1.294 15.094 -3.447 1 98.69 39 ASN B N 1
ATOM 1574 C CA . ASN B 1 39 ? -2.037 15.453 -4.648 1 98.69 39 ASN B CA 1
ATOM 1575 C C . ASN B 1 39 ? -2.756 16.797 -4.484 1 98.69 39 ASN B C 1
ATOM 1577 O O . ASN B 1 39 ? -3.771 16.875 -3.791 1 98.69 39 ASN B O 1
ATOM 1581 N N . TYR B 1 40 ? -2.273 17.828 -5.172 1 98.62 40 TYR B N 1
ATOM 1582 C CA . TYR B 1 40 ? -2.797 19.172 -5.035 1 98.62 40 TYR B CA 1
ATOM 1583 C C . TYR B 1 40 ? -4.281 19.234 -5.375 1 98.62 40 TYR B C 1
ATOM 1585 O O . TYR B 1 40 ? -5.07 19.828 -4.648 1 98.62 40 TYR B O 1
ATOM 1593 N N . ASN B 1 41 ? -4.648 18.609 -6.469 1 98.62 41 ASN B N 1
ATOM 1594 C CA . ASN B 1 41 ? -6.039 18.672 -6.898 1 98.62 41 ASN B CA 1
ATOM 1595 C C . ASN B 1 41 ? -6.969 18 -5.902 1 98.62 41 ASN B C 1
ATOM 1597 O O . ASN B 1 41 ? -8.055 18.5 -5.613 1 98.62 41 ASN B O 1
ATOM 1601 N N . PHE B 1 42 ? -6.539 16.891 -5.387 1 98.88 42 PHE B N 1
ATOM 1602 C CA . PHE B 1 42 ? -7.312 16.234 -4.344 1 98.88 42 PHE B CA 1
ATOM 1603 C C . PHE B 1 42 ? -7.449 17.125 -3.117 1 98.88 42 PHE B C 1
ATOM 1605 O O . PHE B 1 42 ? -8.547 17.281 -2.582 1 98.88 42 PHE B O 1
ATOM 1612 N N . CYS B 1 43 ? -6.328 17.688 -2.684 1 98.81 43 CYS B N 1
ATOM 1613 C CA . CYS B 1 43 ? -6.285 18.547 -1.507 1 98.81 43 CYS B CA 1
ATOM 1614 C C . CYS B 1 43 ? -7.289 19.688 -1.628 1 98.81 43 CYS B C 1
ATOM 1616 O O . CYS B 1 43 ? -8.141 19.859 -0.757 1 98.81 43 CYS B O 1
ATOM 1618 N N . VAL B 1 44 ? -7.273 20.344 -2.727 1 98.62 44 VAL B N 1
ATOM 1619 C CA . VAL B 1 44 ? -8.133 21.5 -2.932 1 98.62 44 VAL B CA 1
ATOM 1620 C C . VAL B 1 44 ? -9.586 21.062 -3.033 1 98.62 44 VAL B C 1
ATOM 1622 O O . VAL B 1 44 ? -10.461 21.594 -2.342 1 98.62 44 VAL B O 1
ATOM 1625 N N . SER B 1 45 ? -9.805 20.078 -3.799 1 98.44 45 SER B N 1
ATOM 1626 C CA . SER B 1 45 ? -11.172 19.656 -4.059 1 98.44 45 SER B CA 1
ATOM 1627 C C . SER B 1 45 ? -11.844 19.156 -2.785 1 98.44 45 SER B C 1
ATOM 1629 O O . SER B 1 45 ? -13.008 19.469 -2.529 1 98.44 45 SER B O 1
ATOM 1631 N N . GLU B 1 46 ? -11.156 18.422 -1.993 1 98.62 46 GLU B N 1
ATOM 1632 C CA . GLU B 1 46 ? -11.773 17.797 -0.83 1 98.62 46 GLU B CA 1
ATOM 1633 C C . GLU B 1 46 ? -11.93 18.781 0.316 1 98.62 46 GLU B C 1
ATOM 1635 O O . GLU B 1 46 ? -12.969 18.812 0.986 1 98.62 46 GLU B O 1
ATOM 1640 N N . LEU B 1 47 ? -10.961 19.656 0.51 1 98.5 47 LEU B N 1
ATOM 1641 C CA . LEU B 1 47 ? -11.055 20.641 1.594 1 98.5 47 LEU B CA 1
ATOM 1642 C C . LEU B 1 47 ? -12.117 21.688 1.289 1 98.5 47 LEU B C 1
ATOM 1644 O O . LEU B 1 47 ? -12.82 22.141 2.193 1 98.5 47 LEU B O 1
ATOM 1648 N N . ARG B 1 48 ? -12.281 22 0.034 1 97.06 48 ARG B N 1
ATOM 1649 C CA . ARG B 1 48 ? -13.25 23.016 -0.352 1 97.06 48 ARG B CA 1
ATOM 1650 C C . ARG B 1 48 ? -14.68 22.531 -0.119 1 97.06 48 ARG B C 1
ATOM 1652 O O . ARG B 1 48 ? -15.609 23.328 -0.031 1 97.06 48 ARG B O 1
ATOM 1659 N N . LYS B 1 49 ? -14.82 21.281 -0.006 1 96.69 49 LYS B N 1
ATOM 1660 C CA . LYS B 1 49 ? -16.156 20.734 0.229 1 96.69 49 LYS B CA 1
ATOM 1661 C C . LYS B 1 49 ? -16.609 21 1.656 1 96.69 49 LYS B C 1
ATOM 1663 O O . LYS B 1 49 ? -17.797 20.859 1.968 1 96.69 49 LYS B O 1
ATOM 1668 N N . HIS B 1 50 ? -15.664 21.359 2.469 1 95 50 HIS B N 1
ATOM 1669 C CA . HIS B 1 50 ? -16.016 21.594 3.863 1 95 50 HIS B CA 1
ATOM 1670 C C . HIS B 1 50 ? -16.375 23.062 4.098 1 95 50 HIS B C 1
ATOM 1672 O O . HIS B 1 50 ? -15.625 23.953 3.707 1 95 50 HIS B O 1
ATOM 1678 N N . TYR B 1 51 ? -17.469 23.375 4.746 1 90.5 51 TYR B N 1
ATOM 1679 C CA . TYR B 1 51 ? -18.031 24.703 4.871 1 90.5 51 TYR B CA 1
ATOM 1680 C C . TYR B 1 51 ? -17.125 25.609 5.707 1 90.5 51 TYR B C 1
ATOM 1682 O O . TYR B 1 51 ? -17.125 26.828 5.531 1 90.5 51 TYR B O 1
ATOM 1690 N N . GLN B 1 52 ? -16.312 25.047 6.551 1 89.75 52 GLN B N 1
ATOM 1691 C CA . GLN B 1 52 ? -15.477 25.844 7.438 1 89.75 52 GLN B CA 1
ATOM 1692 C C . GLN B 1 52 ? -14.109 26.109 6.809 1 89.75 52 GLN B C 1
ATOM 1694 O O . GLN B 1 52 ? -13.305 26.875 7.355 1 89.75 52 GLN B O 1
ATOM 1699 N N . SER B 1 53 ? -13.875 25.578 5.664 1 93.75 53 SER B N 1
ATOM 1700 C CA . SER B 1 53 ? -12.523 25.594 5.121 1 93.75 53 SER B CA 1
ATOM 1701 C C . SER B 1 53 ? -12.117 26.984 4.691 1 93.75 53 SER B C 1
ATOM 1703 O O . SER B 1 53 ? -10.938 27.344 4.723 1 93.75 53 SER B O 1
ATOM 1705 N N . SER B 1 54 ? -13.047 27.906 4.309 1 89.44 54 SER B N 1
ATOM 1706 C CA . SER B 1 54 ? -12.727 29.234 3.795 1 89.44 54 SER B CA 1
ATOM 1707 C C . SER B 1 54 ? -12.422 30.203 4.93 1 89.44 54 SER B C 1
ATOM 1709 O O . SER B 1 54 ? -11.789 31.234 4.711 1 89.44 54 SER B O 1
ATOM 1711 N N . ASP B 1 55 ? -12.773 29.859 6.117 1 89.88 55 ASP B N 1
ATOM 1712 C CA . ASP B 1 55 ? -12.664 30.812 7.215 1 89.88 55 ASP B CA 1
ATOM 1713 C C . ASP B 1 55 ? -11.703 30.297 8.289 1 89.88 55 ASP B C 1
ATOM 1715 O O . ASP B 1 55 ? -11.664 30.844 9.398 1 89.88 55 ASP B O 1
ATOM 1719 N N . THR B 1 56 ? -10.977 29.219 7.961 1 93.62 56 THR B N 1
ATOM 1720 C CA . THR B 1 56 ? -10.109 28.656 8.984 1 93.62 56 THR B CA 1
ATOM 1721 C C . THR B 1 56 ? -8.641 28.797 8.586 1 93.62 56 THR B C 1
ATOM 1723 O O . THR B 1 56 ? -8.336 29.094 7.426 1 93.62 56 THR B O 1
ATOM 1726 N N . ASP B 1 57 ? -7.727 28.797 9.57 1 94.94 57 ASP B N 1
ATOM 1727 C CA . ASP B 1 57 ? -6.293 28.875 9.32 1 94.94 57 ASP B CA 1
ATOM 1728 C C . ASP B 1 57 ? -5.699 27.5 9.039 1 94.94 57 ASP B C 1
ATOM 1730 O O . ASP B 1 57 ? -6.43 26.516 8.914 1 94.94 57 ASP B O 1
ATOM 1734 N N . THR B 1 58 ? -4.441 27.422 8.828 1 97.56 58 THR B N 1
ATOM 1735 C CA . THR B 1 58 ? -3.732 26.172 8.516 1 97.56 58 THR B CA 1
ATOM 1736 C C . THR B 1 58 ? -4.027 25.109 9.562 1 97.56 58 THR B C 1
ATOM 1738 O O . THR B 1 58 ? -4.219 23.938 9.219 1 97.56 58 THR B O 1
ATOM 1741 N N . TRP B 1 59 ? -4.094 25.484 10.82 1 97.81 59 TRP B N 1
ATOM 1742 C CA . TRP B 1 59 ? -4.422 24.594 11.914 1 97.81 59 TRP B CA 1
ATOM 1743 C C . TRP B 1 59 ? -5.82 24 11.742 1 97.81 59 TRP B C 1
ATOM 1745 O O . TRP B 1 59 ? -6.016 22.797 11.875 1 97.81 59 TRP B O 1
ATOM 1755 N N . GLY B 1 60 ? -6.746 24.828 11.438 1 97.62 60 GLY B N 1
ATOM 1756 C CA . GLY B 1 60 ? -8.102 24.375 11.18 1 97.62 60 GLY B CA 1
ATOM 1757 C C . GLY B 1 60 ? -8.203 23.438 9.977 1 97.62 60 GLY B C 1
ATOM 1758 O O . GLY B 1 60 ? -8.953 22.469 10 1 97.62 60 GLY B O 1
ATOM 1759 N N . LEU B 1 61 ? -7.449 23.703 8.938 1 98.56 61 LEU B N 1
ATOM 1760 C CA . LEU B 1 61 ? -7.469 22.859 7.738 1 98.56 61 LEU B CA 1
ATOM 1761 C C . LE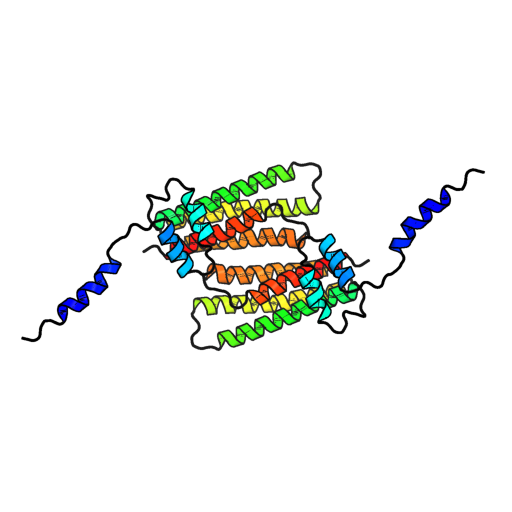U B 1 61 ? -6.898 21.484 8.023 1 98.56 61 LEU B C 1
ATOM 1763 O O . LEU B 1 61 ? -7.383 20.484 7.488 1 98.56 61 LEU B O 1
ATOM 1767 N N . ALA B 1 62 ? -5.855 21.438 8.891 1 98.75 62 ALA B N 1
ATOM 1768 C CA . ALA B 1 62 ? -5.32 20.141 9.297 1 98.75 62 ALA B CA 1
ATOM 1769 C C . ALA B 1 62 ? -6.379 19.312 10.023 1 98.75 62 ALA B C 1
ATOM 1771 O O . ALA B 1 62 ? -6.516 18.109 9.766 1 98.75 62 ALA B O 1
ATOM 1772 N N . LYS B 1 63 ? -7.156 19.953 10.828 1 98.69 63 LYS B N 1
ATOM 1773 C CA . LYS B 1 63 ? -8.211 19.266 11.57 1 98.69 63 LYS B CA 1
ATOM 1774 C C . LYS B 1 63 ? -9.328 18.812 10.641 1 98.69 63 LYS B C 1
ATOM 1776 O O . LYS B 1 63 ? -9.875 17.719 10.805 1 98.69 63 LYS B O 1
ATOM 1781 N N . ILE B 1 64 ? -9.672 19.656 9.742 1 98.69 64 ILE B N 1
ATOM 1782 C CA . ILE B 1 64 ? -10.68 19.297 8.758 1 98.69 64 ILE B CA 1
ATOM 1783 C C . ILE B 1 64 ? -10.227 18.062 7.98 1 98.69 64 ILE B C 1
ATOM 1785 O O . ILE B 1 64 ? -11.008 17.125 7.766 1 98.69 64 ILE B O 1
ATOM 1789 N N . ALA B 1 65 ? -8.977 18.047 7.578 1 98.88 65 ALA B N 1
ATOM 1790 C CA . ALA B 1 65 ? -8.438 16.891 6.863 1 98.88 65 ALA B CA 1
ATOM 1791 C C . ALA B 1 65 ? -8.562 15.625 7.699 1 98.88 65 ALA B C 1
ATOM 1793 O O . ALA B 1 65 ? -8.992 14.578 7.199 1 98.88 65 ALA B O 1
ATOM 1794 N N . ALA B 1 66 ? -8.211 15.695 8.977 1 98.94 66 ALA B N 1
ATOM 1795 C CA . ALA B 1 66 ? -8.359 14.539 9.852 1 98.94 66 ALA B CA 1
ATOM 1796 C C . ALA B 1 66 ? -9.812 14.078 9.922 1 98.94 66 ALA B C 1
ATOM 1798 O O . ALA B 1 66 ? -10.102 12.883 9.836 1 98.94 66 ALA B O 1
ATOM 1799 N N . ASN B 1 67 ? -10.656 15.023 10.008 1 98.75 67 ASN B N 1
ATOM 1800 C CA . ASN B 1 67 ? -12.078 14.695 10.102 1 98.75 67 ASN B CA 1
ATOM 1801 C C . ASN B 1 67 ? -12.594 14.078 8.805 1 98.75 67 ASN B C 1
ATOM 1803 O O . ASN B 1 67 ? -13.508 13.242 8.828 1 98.75 67 ASN B O 1
ATOM 1807 N N . MET B 1 68 ? -12.094 14.5 7.676 1 98.81 68 MET B N 1
ATOM 1808 C CA . MET B 1 68 ? -12.43 13.852 6.41 1 98.81 68 MET B CA 1
ATOM 1809 C C . MET B 1 68 ? -12.094 12.367 6.461 1 98.81 68 MET B C 1
ATOM 1811 O O . MET B 1 68 ? -12.852 11.547 5.941 1 98.81 68 MET B O 1
ATOM 1815 N N . GLY B 1 69 ? -10.945 12.023 7.086 1 98.94 69 GLY B N 1
ATOM 1816 C CA . GLY B 1 69 ? -10.562 10.633 7.25 1 98.94 69 GLY B CA 1
ATOM 1817 C C . GLY B 1 69 ? -11.539 9.844 8.102 1 98.94 69 GLY B C 1
ATOM 1818 O O . GLY B 1 69 ? -11.883 8.703 7.773 1 98.94 69 GLY B O 1
ATOM 1819 N N . VAL B 1 70 ? -12.008 10.43 9.18 1 98.94 70 VAL B N 1
ATOM 1820 C CA . VAL B 1 70 ? -13 9.797 10.039 1 98.94 70 VAL B CA 1
ATOM 1821 C C . VAL B 1 70 ? -14.25 9.469 9.219 1 98.94 70 VAL B C 1
ATOM 1823 O O . VAL B 1 70 ? -14.75 8.344 9.258 1 98.94 70 VAL B O 1
ATOM 1826 N N . ASN B 1 71 ? -14.711 10.445 8.492 1 98.69 71 ASN B N 1
ATOM 1827 C CA . ASN B 1 71 ? -15.93 10.281 7.703 1 98.69 71 ASN B CA 1
ATOM 1828 C C . ASN B 1 71 ? -15.766 9.203 6.637 1 98.69 71 ASN B C 1
ATOM 1830 O O . ASN B 1 71 ? -16.688 8.422 6.395 1 98.69 71 ASN B O 1
ATOM 1834 N N . ASN B 1 72 ? -14.625 9.25 5.984 1 98.88 72 ASN B N 1
ATOM 1835 C CA . ASN B 1 72 ? -14.359 8.211 4.992 1 98.88 72 ASN B CA 1
ATOM 1836 C C . ASN B 1 72 ? -14.383 6.816 5.621 1 98.88 72 ASN B C 1
ATOM 1838 O O . ASN B 1 72 ? -14.922 5.875 5.035 1 98.88 72 ASN B O 1
ATOM 1842 N N . ALA B 1 73 ? -13.766 6.652 6.797 1 98.94 73 ALA B N 1
ATOM 1843 C CA . ALA B 1 73 ? -13.734 5.359 7.477 1 98.94 73 ALA B CA 1
ATOM 1844 C C . ALA B 1 73 ? -15.148 4.898 7.84 1 98.94 73 ALA B C 1
ATOM 1846 O O . ALA B 1 73 ? -15.492 3.73 7.656 1 98.94 73 ALA B O 1
ATOM 1847 N N . TYR B 1 74 ? -15.961 5.809 8.258 1 98.75 74 TYR B N 1
ATOM 1848 C CA . TYR B 1 74 ? -17.359 5.492 8.523 1 98.75 74 TYR B CA 1
ATOM 1849 C C . TYR B 1 74 ? -18.062 5.016 7.258 1 98.75 74 TYR B C 1
ATOM 1851 O O . TYR B 1 74 ? -18.812 4.031 7.285 1 98.75 74 TYR B O 1
ATOM 1859 N N . GLY B 1 75 ? -17.859 5.738 6.219 1 98.75 75 GLY B N 1
ATOM 1860 C CA . GLY B 1 75 ? -18.453 5.352 4.949 1 98.75 75 GLY B CA 1
ATOM 1861 C C . GLY B 1 75 ? -18.016 3.973 4.484 1 98.75 75 GLY B C 1
ATOM 1862 O O . GLY B 1 75 ? -18.844 3.199 3.979 1 98.75 75 GLY B O 1
ATOM 1863 N N . ALA B 1 76 ? -16.797 3.666 4.656 1 98.88 76 ALA B N 1
ATOM 1864 C CA . ALA B 1 76 ? -16.297 2.354 4.266 1 98.88 76 ALA B CA 1
ATOM 1865 C C . ALA B 1 76 ? -16.938 1.246 5.086 1 98.88 76 ALA B C 1
ATOM 1867 O O . ALA B 1 76 ? -17.344 0.213 4.543 1 98.88 76 ALA B O 1
ATOM 1868 N N . ILE B 1 77 ? -17.031 1.443 6.418 1 98.81 77 ILE B N 1
ATOM 1869 C CA . ILE B 1 77 ? -17.641 0.458 7.309 1 98.81 77 ILE B CA 1
ATOM 1870 C C . ILE B 1 77 ? -19.094 0.222 6.902 1 98.81 77 ILE B C 1
ATOM 1872 O O . ILE B 1 77 ? -19.547 -0.923 6.812 1 98.81 77 ILE B O 1
ATOM 1876 N N . HIS B 1 78 ? -19.781 1.252 6.574 1 98.56 78 HIS B N 1
ATOM 1877 C CA . HIS B 1 78 ? -21.156 1.159 6.129 1 98.56 78 HIS B CA 1
ATOM 1878 C C . HIS B 1 78 ? -21.281 0.374 4.828 1 98.56 78 HIS B C 1
ATOM 1880 O O . HIS B 1 78 ? -22.125 -0.51 4.703 1 98.56 78 HIS B O 1
ATOM 1886 N N . ASP B 1 79 ? -20.469 0.691 3.885 1 98.56 79 ASP B N 1
ATOM 1887 C CA . ASP B 1 79 ? -20.469 -0.033 2.615 1 98.56 79 ASP B CA 1
ATOM 1888 C C . ASP B 1 79 ? -20.172 -1.518 2.83 1 98.56 79 ASP B C 1
ATOM 1890 O O . ASP B 1 79 ? -20.797 -2.373 2.197 1 98.56 79 ASP B O 1
ATOM 1894 N N . ILE B 1 80 ? -19.219 -1.82 3.689 1 98.75 80 ILE B N 1
ATOM 1895 C CA . ILE B 1 80 ? -18.859 -3.205 3.977 1 98.75 80 ILE B CA 1
ATOM 1896 C C . ILE B 1 80 ? -20.062 -3.941 4.562 1 98.75 80 ILE B C 1
ATOM 1898 O O . ILE B 1 80 ? -20.375 -5.059 4.148 1 98.75 80 ILE B O 1
ATOM 1902 N N . GLU B 1 81 ? -20.719 -3.35 5.516 1 98 81 GLU B N 1
ATOM 1903 C CA . GLU B 1 81 ? -21.891 -3.957 6.129 1 98 81 GLU B CA 1
ATOM 1904 C C . GLU B 1 81 ? -22.953 -4.266 5.082 1 98 81 GLU B C 1
ATOM 1906 O O . GLU B 1 81 ? -23.562 -5.344 5.094 1 98 81 GLU B O 1
ATOM 1911 N N . HIS B 1 82 ? -23.172 -3.373 4.203 1 97.62 82 HIS B N 1
ATOM 1912 C CA . HIS B 1 82 ? -24.156 -3.562 3.139 1 97.62 82 HIS B CA 1
ATOM 1913 C C . HIS B 1 82 ? -23.766 -4.719 2.227 1 97.62 82 HIS B C 1
ATOM 1915 O O . HIS B 1 82 ? -24.609 -5.527 1.843 1 97.62 82 HIS B O 1
ATOM 1921 N N . LEU B 1 83 ? -22.5 -4.793 1.901 1 97.81 83 LEU B N 1
ATOM 1922 C CA . LEU B 1 83 ? -22.016 -5.848 1.02 1 97.81 83 LEU B CA 1
ATOM 1923 C C . LEU B 1 83 ? -22.125 -7.211 1.689 1 97.81 83 LEU B C 1
ATOM 1925 O O . LEU B 1 83 ? -22.531 -8.188 1.054 1 97.81 83 LEU B O 1
ATOM 1929 N N . LEU B 1 84 ? -21.781 -7.277 2.963 1 97.06 84 LEU B N 1
ATOM 1930 C CA . LEU B 1 84 ? -21.766 -8.531 3.701 1 97.06 84 LEU B CA 1
ATOM 1931 C C . LEU B 1 84 ? -23.188 -9.062 3.898 1 97.06 84 LEU B C 1
ATOM 1933 O O . LEU B 1 84 ? -23.375 -10.258 4.133 1 97.06 84 LEU B O 1
ATOM 1937 N N . ALA B 1 85 ? -24.141 -8.25 3.781 1 94.69 85 ALA B N 1
ATOM 1938 C CA . ALA B 1 85 ? -25.547 -8.633 3.949 1 94.69 85 ALA B CA 1
ATOM 1939 C C . ALA B 1 85 ? -26.094 -9.281 2.68 1 94.69 85 ALA B C 1
ATOM 1941 O O . ALA B 1 85 ? -27.156 -9.914 2.705 1 94.69 85 ALA B O 1
ATOM 1942 N N . LYS B 1 86 ? -25.375 -9.141 1.635 1 92.75 86 LYS B N 1
ATOM 1943 C CA . LYS B 1 86 ? -25.844 -9.734 0.384 1 92.75 86 LYS B CA 1
ATOM 1944 C C . LYS B 1 86 ? -25.625 -11.242 0.377 1 92.75 86 LYS B C 1
ATOM 1946 O O . LYS B 1 86 ? -24.547 -11.719 0.743 1 92.75 86 LYS B O 1
ATOM 1951 N N . PRO B 1 87 ? -26.578 -12.055 -0.068 1 89.88 87 PRO B N 1
ATOM 1952 C CA . PRO B 1 87 ? -26.484 -13.516 -0.012 1 89.88 87 PRO B CA 1
ATOM 1953 C C . PRO B 1 87 ? -25.5 -14.086 -1.032 1 89.88 87 PRO B C 1
ATOM 1955 O O . PRO B 1 87 ? -24.875 -15.117 -0.783 1 89.88 87 PRO B O 1
ATOM 1958 N N . SER B 1 88 ? -25.25 -13.594 -2.158 1 89.44 88 SER B N 1
ATOM 1959 C CA . SER B 1 88 ? -24.547 -14.211 -3.271 1 89.44 88 SER B CA 1
ATOM 1960 C C . SER B 1 88 ? -23.062 -13.828 -3.258 1 89.44 88 SER B C 1
ATOM 1962 O O . SER B 1 88 ? -22.344 -14.078 -4.227 1 89.44 88 SER B O 1
ATOM 1964 N N . MET B 1 89 ? -22.484 -13.477 -2.064 1 90.81 89 MET B N 1
ATOM 1965 C CA . MET B 1 89 ? -21.078 -13.062 -2.068 1 90.81 89 MET B CA 1
ATOM 1966 C C . MET B 1 89 ? -20.156 -14.266 -1.89 1 90.81 89 MET B C 1
ATOM 1968 O O . MET B 1 89 ? -20.422 -15.133 -1.061 1 90.81 89 MET B O 1
ATOM 1972 N N . ASP B 1 90 ? -19.141 -14.32 -2.719 1 93.06 90 ASP B N 1
ATOM 1973 C CA . ASP B 1 90 ? -18.188 -15.422 -2.637 1 93.06 90 ASP B CA 1
ATOM 1974 C C . ASP B 1 90 ? -17.438 -15.406 -1.306 1 93.06 90 ASP B C 1
ATOM 1976 O O . ASP B 1 90 ? -17.25 -14.344 -0.713 1 93.06 90 ASP B O 1
ATOM 1980 N N . ALA B 1 91 ? -16.969 -16.531 -0.826 1 95.12 91 ALA B N 1
ATOM 1981 C CA . ALA B 1 91 ? -16.375 -16.719 0.496 1 95.12 91 ALA B CA 1
ATOM 1982 C C . ALA B 1 91 ? -15.078 -15.922 0.644 1 95.12 91 ALA B C 1
ATOM 1984 O O . ALA B 1 91 ? -14.812 -15.352 1.702 1 95.12 91 ALA B O 1
ATOM 1985 N N . LYS B 1 92 ? -14.289 -15.867 -0.367 1 95.69 92 LYS B N 1
ATOM 1986 C CA . LYS B 1 92 ? -13.016 -15.156 -0.317 1 95.69 92 LYS B CA 1
ATOM 1987 C C . LYS B 1 92 ? -13.234 -13.664 -0.087 1 95.69 92 LYS B C 1
ATOM 1989 O O . LYS B 1 92 ? -12.555 -13.047 0.738 1 95.69 92 LYS B O 1
ATOM 1994 N N . THR B 1 93 ? -14.18 -13.18 -0.815 1 97.12 93 THR B N 1
ATOM 1995 C CA . THR B 1 93 ? -14.492 -11.766 -0.685 1 97.12 93 THR B CA 1
ATOM 1996 C C . THR B 1 93 ? -15.023 -11.453 0.711 1 97.12 93 THR B C 1
ATOM 1998 O O . THR B 1 93 ? -14.656 -10.445 1.312 1 97.12 93 THR B O 1
ATOM 2001 N N . LYS B 1 94 ? -15.797 -12.32 1.251 1 97.69 94 LYS B N 1
ATOM 2002 C CA . LYS B 1 94 ? -16.375 -12.117 2.576 1 97.69 94 LYS B CA 1
ATOM 2003 C C . LYS B 1 94 ? -15.289 -12.062 3.648 1 97.69 94 LYS B C 1
ATOM 2005 O O . LYS B 1 94 ? -15.344 -11.219 4.543 1 97.69 94 LYS B O 1
ATOM 2010 N N . VAL B 1 95 ? -14.391 -12.922 3.535 1 97.69 95 VAL B N 1
ATOM 2011 C CA . VAL B 1 95 ? -13.297 -12.969 4.5 1 97.69 95 VAL B CA 1
ATOM 2012 C C . VAL B 1 95 ? -12.477 -11.688 4.414 1 97.69 95 VAL B C 1
ATOM 2014 O O . VAL B 1 95 ? -12.141 -11.086 5.441 1 97.69 95 VAL B O 1
ATOM 2017 N N . ALA B 1 96 ? -12.164 -11.25 3.189 1 98.19 96 ALA B N 1
ATOM 2018 C CA . ALA B 1 96 ? -11.391 -10.031 2.994 1 98.19 96 ALA B CA 1
ATOM 2019 C C . ALA B 1 96 ? -12.141 -8.812 3.518 1 98.19 96 ALA B C 1
ATOM 2021 O O . ALA B 1 96 ? -11.562 -7.945 4.18 1 98.19 96 ALA B O 1
ATOM 2022 N N . LEU B 1 97 ? -13.438 -8.766 3.287 1 98.75 97 LEU B N 1
ATOM 2023 C CA . LEU B 1 97 ? -14.266 -7.672 3.785 1 98.75 97 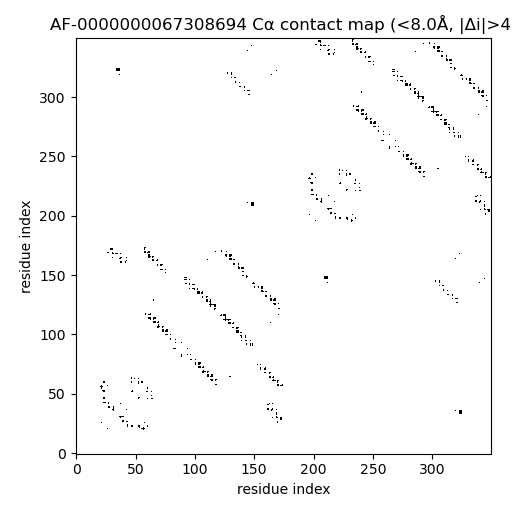LEU B CA 1
ATOM 2024 C C . LEU B 1 97 ? -14.281 -7.656 5.312 1 98.75 97 LEU B C 1
ATOM 2026 O O . LEU B 1 97 ? -14.211 -6.59 5.926 1 98.75 97 LEU B O 1
ATOM 2030 N N . GLY B 1 98 ? -14.422 -8.766 5.871 1 98.25 98 GLY B N 1
ATOM 2031 C CA . GLY B 1 98 ? -14.398 -8.859 7.32 1 98.25 98 GLY B CA 1
ATOM 2032 C C . GLY B 1 98 ? -13.109 -8.32 7.93 1 98.25 98 GLY B C 1
ATOM 2033 O O . GLY B 1 98 ? -13.148 -7.586 8.914 1 98.25 98 GLY B O 1
ATOM 2034 N N . GLN B 1 99 ? -11.992 -8.625 7.324 1 98.5 99 GLN B N 1
ATOM 2035 C CA . GLN B 1 99 ? -10.719 -8.094 7.781 1 98.5 99 GLN B CA 1
ATOM 2036 C C . GLN B 1 99 ? -10.664 -6.574 7.625 1 98.5 99 GLN B C 1
ATOM 2038 O O . GLN B 1 99 ? -10.227 -5.867 8.531 1 98.5 99 GLN B O 1
ATOM 2043 N N . CYS B 1 100 ? -11.164 -6.164 6.531 1 98.88 100 CYS B N 1
ATOM 2044 C CA . CYS B 1 100 ? -11.117 -4.734 6.246 1 98.88 100 CYS B CA 1
ATOM 2045 C C . CYS B 1 100 ? -12.047 -3.959 7.168 1 98.88 100 CYS B C 1
ATOM 2047 O O . CYS B 1 100 ? -11.773 -2.812 7.52 1 98.88 100 CYS B O 1
ATOM 2049 N N . GLN B 1 101 ? -13.125 -4.551 7.602 1 98.81 101 GLN B N 1
ATOM 2050 C CA . GLN B 1 101 ? -14.031 -3.879 8.523 1 98.81 101 GLN B CA 1
ATOM 2051 C C . GLN B 1 101 ? -13.305 -3.479 9.812 1 98.81 101 GLN B C 1
ATOM 2053 O O . GLN B 1 101 ? -13.43 -2.34 10.266 1 98.81 101 GLN B O 1
ATOM 2058 N N . GLY B 1 102 ? -12.586 -4.402 10.352 1 98.75 102 GLY B N 1
ATOM 2059 C CA . GLY B 1 102 ? -11.812 -4.098 11.539 1 98.75 102 GLY B CA 1
ATOM 2060 C C . GLY B 1 102 ? -10.75 -3.037 11.305 1 98.75 102 GLY B C 1
ATOM 2061 O O . GLY B 1 102 ? -10.539 -2.166 12.156 1 98.75 102 GLY B O 1
ATOM 2062 N N . LEU B 1 103 ? -10.125 -3.088 10.164 1 98.94 103 LEU B N 1
ATOM 2063 C CA . LEU B 1 103 ? -9.062 -2.139 9.828 1 98.94 103 LEU B CA 1
ATOM 2064 C C . LEU B 1 103 ? -9.625 -0.731 9.672 1 98.94 103 LEU B C 1
ATOM 2066 O O . LEU B 1 103 ? -9.039 0.236 10.164 1 98.94 103 LEU B O 1
ATOM 2070 N N . TYR B 1 104 ? -10.805 -0.608 9.055 1 98.88 104 TYR B N 1
ATOM 2071 C CA . TYR B 1 104 ? -11.414 0.707 8.898 1 98.88 104 TYR B CA 1
ATOM 2072 C C . TYR B 1 104 ? -11.969 1.207 10.227 1 98.88 104 TYR B C 1
ATOM 2074 O O . TYR B 1 104 ? -12 2.414 10.477 1 98.88 104 TYR B O 1
ATOM 2082 N N . ASP B 1 105 ? -12.375 0.298 11.102 1 98.88 105 ASP B N 1
ATOM 2083 C CA . ASP B 1 105 ? -12.734 0.712 12.453 1 98.88 105 ASP B CA 1
ATOM 2084 C C . ASP B 1 105 ? -11.539 1.33 13.172 1 98.88 105 ASP B C 1
ATOM 2086 O O . ASP B 1 105 ? -11.656 2.385 13.797 1 98.88 105 ASP B O 1
ATOM 2090 N N . ASN B 1 106 ? -10.438 0.699 13.039 1 98.94 106 ASN B N 1
ATOM 2091 C CA . ASN B 1 106 ? -9.211 1.245 13.609 1 98.94 106 ASN B CA 1
ATOM 2092 C C . ASN B 1 106 ? -8.82 2.564 12.938 1 98.94 106 ASN B C 1
ATOM 2094 O O . ASN B 1 106 ? -8.289 3.461 13.594 1 98.94 106 ASN B O 1
ATOM 2098 N N . MET B 1 107 ? -9.078 2.666 11.641 1 98.94 107 MET B N 1
ATOM 2099 C CA . MET B 1 107 ? -8.75 3.873 10.883 1 98.94 107 MET B CA 1
ATOM 2100 C C . MET B 1 107 ? -9.578 5.059 11.375 1 98.94 107 MET B C 1
ATOM 2102 O O . MET B 1 107 ? -9.07 6.18 11.453 1 98.94 107 MET B O 1
ATOM 2106 N N . LYS B 1 108 ? -10.797 4.805 11.688 1 98.81 108 LYS B N 1
ATOM 2107 C CA . LYS B 1 108 ? -11.625 5.828 12.312 1 98.81 108 LYS B CA 1
ATOM 2108 C C . LYS B 1 108 ? -10.953 6.402 13.562 1 98.81 108 LYS B C 1
ATOM 2110 O O . LYS B 1 108 ? -10.836 7.621 13.703 1 98.81 108 LYS B O 1
ATOM 2115 N N . PHE B 1 109 ? -10.461 5.543 14.391 1 98.88 109 PHE B N 1
ATOM 2116 C CA . PHE B 1 109 ? -9.82 5.973 15.633 1 98.88 109 PHE B CA 1
ATOM 2117 C C . PHE B 1 109 ? -8.477 6.637 15.352 1 98.88 109 PHE B C 1
ATOM 2119 O O . PHE B 1 109 ? -8.078 7.562 16.062 1 98.88 109 PHE B O 1
ATOM 2126 N N . ALA B 1 110 ? -7.785 6.172 14.336 1 98.94 110 ALA B N 1
ATOM 2127 C CA . ALA B 1 110 ? -6.523 6.801 13.961 1 98.94 110 ALA B CA 1
ATOM 2128 C C . ALA B 1 110 ? -6.738 8.25 13.547 1 98.94 110 ALA B C 1
ATOM 2130 O O . ALA B 1 110 ? -6.059 9.156 14.039 1 98.94 110 ALA B O 1
ATOM 2131 N N . PHE B 1 111 ? -7.746 8.516 12.703 1 98.94 111 PHE B N 1
ATOM 2132 C CA . PHE B 1 111 ? -8.016 9.867 12.234 1 98.94 111 PHE B CA 1
ATOM 2133 C C . PHE B 1 111 ? -8.594 10.719 13.359 1 98.94 111 PHE B C 1
ATOM 2135 O O . PHE B 1 111 ? -8.273 11.906 13.477 1 98.94 111 PHE B O 1
ATOM 2142 N N . ALA B 1 112 ? -9.484 10.125 14.188 1 98.94 112 ALA B N 1
ATOM 2143 C CA . ALA B 1 112 ? -9.984 10.852 15.344 1 98.94 112 ALA B CA 1
ATOM 2144 C C . ALA B 1 112 ? -8.852 11.242 16.297 1 98.94 112 ALA B C 1
ATOM 2146 O O . ALA B 1 112 ? -8.82 12.359 16.812 1 98.94 112 ALA B O 1
ATOM 2147 N N . GLY B 1 113 ? -7.961 10.305 16.484 1 98.94 113 GLY B N 1
ATOM 2148 C CA . GLY B 1 113 ? -6.781 10.602 17.281 1 98.94 113 GLY B CA 1
ATOM 2149 C C . GLY B 1 113 ? -5.914 11.695 16.688 1 98.94 113 GLY B C 1
ATOM 2150 O O . GLY B 1 113 ? -5.383 12.539 17.422 1 98.94 113 GLY B O 1
ATOM 2151 N N . ALA B 1 114 ? -5.73 11.68 15.375 1 98.94 114 ALA B N 1
ATOM 2152 C CA . ALA B 1 114 ? -4.988 12.742 14.703 1 98.94 114 ALA B CA 1
ATOM 2153 C C . ALA B 1 114 ? -5.633 14.109 14.953 1 98.94 114 ALA B C 1
ATOM 2155 O O . ALA B 1 114 ? -4.945 15.07 15.297 1 98.94 114 ALA B O 1
ATOM 2156 N N . TYR B 1 115 ? -6.926 14.141 14.844 1 98.94 115 TYR B N 1
ATOM 2157 C CA . TYR B 1 115 ? -7.672 15.367 15.117 1 98.94 115 TYR B CA 1
ATOM 2158 C C . TYR B 1 115 ? -7.398 15.875 16.531 1 98.94 115 TYR B C 1
ATOM 2160 O O . TYR B 1 115 ? -7.062 17.047 16.719 1 98.94 115 TYR B O 1
ATOM 2168 N N . ASP B 1 116 ? -7.531 14.984 17.469 1 98.94 116 ASP B N 1
ATOM 2169 C CA . ASP B 1 116 ? -7.391 15.359 18.875 1 98.94 116 ASP B CA 1
ATOM 2170 C C . ASP B 1 116 ? -5.98 15.875 19.156 1 98.94 116 ASP B C 1
ATOM 2172 O O . ASP B 1 116 ? -5.812 16.906 19.812 1 98.94 116 ASP B O 1
ATOM 2176 N N . GLU B 1 117 ? -5.027 15.164 18.719 1 98.94 117 GLU B N 1
ATOM 2177 C CA . GLU B 1 117 ? -3.641 15.547 18.953 1 98.94 117 GLU B CA 1
ATOM 2178 C C . GLU B 1 117 ? -3.322 16.891 18.297 1 98.94 117 GLU B C 1
ATOM 2180 O O . GLU B 1 117 ? -2.662 17.734 18.891 1 98.94 117 GLU B O 1
ATOM 2185 N N . ILE B 1 118 ? -3.809 17.109 17.047 1 98.88 118 ILE B N 1
ATOM 2186 C CA . ILE B 1 118 ? -3.584 18.375 16.344 1 98.88 118 ILE B CA 1
ATOM 2187 C C . ILE B 1 118 ? -4.301 19.5 17.078 1 98.88 118 ILE B C 1
ATOM 2189 O O . ILE B 1 118 ? -3.748 20.594 17.234 1 98.88 118 ILE B O 1
ATOM 2193 N N . ASN B 1 119 ? -5.473 19.156 17.516 1 98.75 119 ASN B N 1
ATOM 2194 C CA . ASN B 1 119 ? -6.234 20.141 18.281 1 98.75 119 ASN B CA 1
ATOM 2195 C C . ASN B 1 119 ? -5.496 20.547 19.562 1 98.75 119 ASN B C 1
ATOM 2197 O O . ASN B 1 119 ? -5.535 21.703 19.969 1 98.75 119 ASN B O 1
ATOM 2201 N N . ASP B 1 120 ? -4.832 19.641 20.109 1 98.62 120 ASP B N 1
ATOM 2202 C CA . ASP B 1 120 ? -4.07 19.875 21.328 1 98.62 120 ASP B CA 1
ATOM 2203 C C . ASP B 1 120 ? -2.674 20.406 21.016 1 98.62 120 ASP B C 1
ATOM 2205 O O . ASP B 1 120 ? -1.855 20.578 21.922 1 98.62 120 ASP B O 1
ATOM 2209 N N . ARG B 1 121 ? -2.367 20.484 19.797 1 98.38 121 ARG B N 1
ATOM 2210 C CA . ARG B 1 121 ? -1.123 21.047 19.266 1 98.38 121 ARG B CA 1
ATOM 2211 C C . ARG B 1 121 ? 0.043 20.094 19.5 1 98.38 121 ARG B C 1
ATOM 2213 O O . ARG B 1 121 ? 1.195 20.516 19.594 1 98.38 121 ARG B O 1
ATOM 2220 N N . ASN B 1 122 ? -0.289 18.859 19.703 1 98.69 122 ASN B N 1
ATOM 2221 C CA . ASN B 1 122 ? 0.702 17.797 19.641 1 98.69 122 ASN B CA 1
ATOM 2222 C C . ASN B 1 122 ? 0.917 17.297 18.219 1 98.69 122 ASN B C 1
ATOM 2224 O O . ASN B 1 122 ? 0.532 16.188 17.875 1 98.69 122 ASN B O 1
ATOM 2228 N N . TYR B 1 123 ? 1.616 18.062 17.438 1 98.5 123 TYR B N 1
ATOM 2229 C CA . TYR B 1 123 ? 1.639 17.891 15.984 1 98.5 123 TYR B CA 1
ATOM 2230 C C . TYR B 1 123 ? 2.359 16.594 15.602 1 98.5 123 TYR B C 1
ATOM 2232 O O . TYR B 1 123 ? 1.933 15.883 14.688 1 98.5 123 TYR B O 1
ATOM 2240 N N . ALA B 1 124 ? 3.438 16.281 16.312 1 97.88 124 ALA B N 1
ATOM 2241 C CA . ALA B 1 124 ? 4.16 15.047 16.016 1 97.88 124 ALA B CA 1
ATOM 2242 C C . ALA B 1 124 ? 3.273 13.828 16.219 1 97.88 124 ALA B C 1
ATOM 2244 O O . ALA B 1 124 ? 3.219 12.93 15.375 1 97.88 124 ALA B O 1
ATOM 2245 N N . ALA B 1 125 ? 2.564 13.828 17.312 1 98.5 125 ALA B N 1
ATOM 2246 C CA . ALA B 1 125 ? 1.665 12.719 17.609 1 98.5 125 ALA B CA 1
ATOM 2247 C C . ALA B 1 125 ? 0.512 12.656 16.609 1 98.5 125 ALA B C 1
ATOM 2249 O O . ALA B 1 125 ? 0.092 11.57 16.203 1 98.5 125 ALA B O 1
ATOM 2250 N N . GLY B 1 126 ? -0.026 13.836 16.281 1 98.88 126 GLY B N 1
ATOM 2251 C CA . GLY B 1 126 ? -1.084 13.883 15.281 1 98.88 126 GLY B CA 1
ATOM 2252 C C . GLY B 1 126 ? -0.674 13.297 13.945 1 98.88 126 GLY B C 1
ATOM 2253 O O . GLY B 1 126 ? -1.425 12.523 13.344 1 98.88 126 GLY B O 1
ATOM 2254 N N . LYS B 1 127 ? 0.513 13.617 13.523 1 98.81 127 LYS B N 1
ATOM 2255 C CA . LYS B 1 127 ? 1.021 13.086 12.258 1 98.81 127 LYS B CA 1
ATOM 2256 C C . LYS B 1 127 ? 1.24 11.578 12.344 1 98.81 127 LYS B C 1
ATOM 2258 O O . LYS B 1 127 ? 0.964 10.852 11.383 1 98.81 127 LYS B O 1
ATOM 2263 N N . GLU B 1 128 ? 1.679 11.164 13.5 1 98.62 128 GLU B N 1
ATOM 2264 C CA . GLU B 1 128 ? 1.869 9.727 13.688 1 98.62 128 GLU B CA 1
ATOM 2265 C C . GLU B 1 128 ? 0.547 8.977 13.562 1 98.62 128 GLU B C 1
ATOM 2267 O O . GLU B 1 128 ? 0.486 7.918 12.93 1 98.62 128 GLU B O 1
ATOM 2272 N N . LYS B 1 129 ? -0.458 9.523 14.109 1 98.88 129 LYS B N 1
ATOM 2273 C CA . LYS B 1 129 ? -1.778 8.906 14.031 1 98.88 129 LYS B CA 1
ATOM 2274 C C . LYS B 1 129 ? -2.297 8.898 12.602 1 98.88 129 LYS B C 1
ATOM 2276 O O . LYS B 1 129 ? -2.893 7.914 12.156 1 98.88 129 LYS B O 1
ATOM 2281 N N . ALA B 1 130 ? -2.082 9.953 11.867 1 98.94 130 ALA B N 1
ATOM 2282 C CA . ALA B 1 130 ? -2.486 9.992 10.469 1 98.94 130 ALA B CA 1
ATOM 2283 C C . ALA B 1 130 ? -1.707 8.977 9.641 1 98.94 130 ALA B C 1
ATOM 2285 O O . ALA B 1 130 ? -2.273 8.312 8.766 1 98.94 130 ALA B O 1
ATOM 2286 N N . ALA B 1 131 ? -0.418 8.844 9.898 1 98.88 131 ALA B N 1
ATOM 2287 C CA . ALA B 1 131 ? 0.409 7.875 9.18 1 98.88 131 ALA B CA 1
ATOM 2288 C C . ALA B 1 131 ? -0.096 6.453 9.406 1 98.88 131 ALA B C 1
ATOM 2290 O O . ALA B 1 131 ? -0.018 5.613 8.5 1 98.88 131 ALA B O 1
ATOM 2291 N N . LYS B 1 132 ? -0.546 6.195 10.609 1 98.81 132 LYS B N 1
ATOM 2292 C CA . LYS B 1 132 ? -1.111 4.879 10.906 1 98.81 132 LYS B CA 1
ATOM 2293 C C . LYS B 1 132 ? -2.268 4.559 9.961 1 98.81 132 LYS B C 1
ATOM 2295 O O . LYS B 1 132 ? -2.451 3.402 9.57 1 98.81 132 LYS B O 1
ATOM 2300 N N . ALA B 1 133 ? -3.07 5.547 9.602 1 98.94 133 ALA B N 1
ATOM 2301 C CA . ALA B 1 133 ? -4.191 5.34 8.688 1 98.94 133 ALA B CA 1
ATOM 2302 C C . ALA B 1 133 ? -3.707 4.863 7.32 1 98.94 133 ALA B C 1
ATOM 2304 O O . ALA B 1 133 ? -4.363 4.047 6.67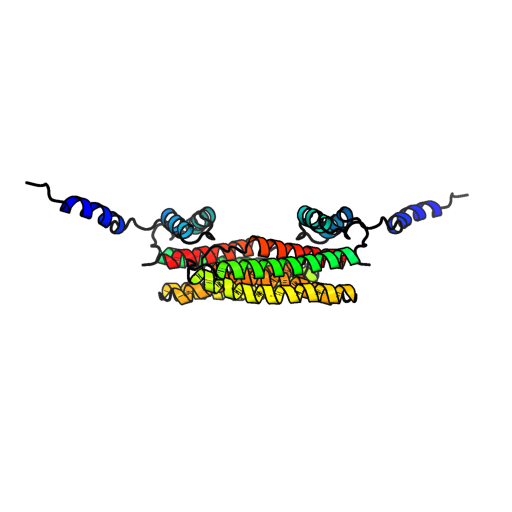6 1 98.94 133 ALA B O 1
ATOM 2305 N N . VAL B 1 134 ? -2.576 5.328 6.844 1 98.88 134 VAL B N 1
ATOM 2306 C CA . VAL B 1 134 ? -1.993 4.879 5.586 1 98.88 134 VAL B CA 1
ATOM 2307 C C . VAL B 1 134 ? -1.694 3.383 5.656 1 98.88 134 VAL B C 1
ATOM 2309 O O . VAL B 1 134 ? -2.07 2.627 4.758 1 98.88 134 VAL B O 1
ATOM 2312 N N . SER B 1 135 ? -1.061 3.008 6.758 1 98.75 135 SER B N 1
ATOM 2313 C CA . SER B 1 135 ? -0.704 1.605 6.945 1 98.75 135 SER B CA 1
ATOM 2314 C C . SER B 1 135 ? -1.945 0.721 7 1 98.75 135 SER B C 1
ATOM 2316 O O . SER B 1 135 ? -1.957 -0.374 6.434 1 98.75 135 SER B O 1
ATOM 2318 N N . LEU B 1 136 ? -2.975 1.197 7.652 1 98.94 136 LEU B N 1
ATOM 2319 C CA . LEU B 1 136 ? -4.215 0.437 7.762 1 98.94 136 LEU B CA 1
ATOM 2320 C C . LEU B 1 136 ? -4.875 0.273 6.398 1 98.94 136 LEU B C 1
ATOM 2322 O O . LEU B 1 136 ? -5.402 -0.796 6.086 1 98.94 136 LEU B O 1
ATOM 2326 N N . ALA B 1 137 ? -4.828 1.299 5.586 1 98.88 137 ALA B N 1
ATOM 2327 C CA . ALA B 1 137 ? -5.355 1.198 4.227 1 98.88 137 ALA B CA 1
ATOM 2328 C C . ALA B 1 137 ? -4.594 0.15 3.42 1 98.88 137 ALA B C 1
ATOM 2330 O O . ALA B 1 137 ? -5.199 -0.653 2.705 1 98.88 137 ALA B O 1
ATOM 2331 N N . HIS B 1 138 ? -3.285 0.119 3.555 1 98.81 138 HIS B N 1
ATOM 2332 C CA . HIS B 1 138 ? -2.465 -0.847 2.83 1 98.81 138 HIS B CA 1
ATOM 2333 C C . HIS B 1 138 ? -2.729 -2.268 3.316 1 98.81 138 HIS B C 1
ATOM 2335 O O . HIS B 1 138 ? -2.709 -3.213 2.525 1 98.81 138 HIS B O 1
ATOM 2341 N N . GLN B 1 139 ? -2.953 -2.398 4.57 1 98.81 139 GLN B N 1
ATOM 2342 C CA . GLN B 1 139 ? -3.285 -3.721 5.09 1 98.81 139 GLN B CA 1
ATOM 2343 C C . GLN B 1 139 ? -4.594 -4.23 4.492 1 98.81 139 GLN B C 1
ATOM 2345 O O . GLN B 1 139 ? -4.738 -5.43 4.234 1 98.81 139 GLN B O 1
ATOM 2350 N N . CYS B 1 140 ? -5.543 -3.35 4.348 1 98.88 140 CYS B N 1
ATOM 2351 C CA . CYS B 1 140 ? -6.781 -3.748 3.689 1 98.88 140 CYS B CA 1
ATOM 2352 C C . CYS B 1 140 ? -6.523 -4.16 2.244 1 98.88 140 CYS B C 1
ATOM 2354 O O . CYS B 1 140 ? -7.043 -5.176 1.78 1 98.88 140 CYS B O 1
ATOM 2356 N N . ASP B 1 141 ? -5.727 -3.422 1.525 1 98.31 141 ASP B N 1
ATOM 2357 C CA . ASP B 1 141 ? -5.352 -3.789 0.163 1 98.31 141 ASP B CA 1
ATOM 2358 C C . ASP B 1 141 ? -4.688 -5.164 0.13 1 98.31 141 ASP B C 1
ATOM 2360 O O . ASP B 1 141 ? -4.984 -5.98 -0.742 1 98.31 141 ASP B O 1
ATOM 2364 N N . ASP B 1 142 ? -3.824 -5.402 1.101 1 98.44 142 ASP B N 1
ATOM 2365 C CA . ASP B 1 142 ? -3.123 -6.68 1.198 1 98.44 142 ASP B CA 1
ATOM 2366 C C . ASP B 1 142 ? -4.109 -7.84 1.282 1 98.44 142 ASP B C 1
ATOM 2368 O O . ASP B 1 142 ? -3.877 -8.898 0.696 1 98.44 142 ASP B O 1
ATOM 2372 N N . ALA B 1 143 ? -5.148 -7.594 2.018 1 98.44 143 ALA B N 1
ATOM 2373 C CA . ALA B 1 143 ? -6.133 -8.656 2.213 1 98.44 143 ALA B CA 1
ATOM 2374 C C . ALA B 1 143 ? -6.77 -9.062 0.887 1 98.44 143 ALA B C 1
ATOM 2376 O O . ALA B 1 143 ? -6.961 -10.25 0.621 1 98.44 143 ALA B O 1
ATOM 2377 N N . PHE B 1 144 ? -7.055 -8.141 0.055 1 98.44 144 PHE B N 1
ATOM 2378 C CA . PHE B 1 144 ? -7.703 -8.438 -1.218 1 98.44 144 PHE B CA 1
ATOM 2379 C C . PHE B 1 144 ? -6.699 -8.984 -2.221 1 98.44 144 PHE B C 1
ATOM 2381 O O . PHE B 1 144 ? -7.043 -9.828 -3.053 1 98.44 144 PHE B O 1
ATOM 2388 N N . VAL B 1 145 ? -5.453 -8.523 -2.107 1 97.75 145 VAL B N 1
ATOM 2389 C CA . VAL B 1 145 ? -4.406 -9.078 -2.955 1 97.75 145 VAL B CA 1
ATOM 2390 C C . VAL B 1 145 ? -4.18 -10.547 -2.596 1 97.75 145 VAL B C 1
ATOM 2392 O O . VAL B 1 145 ? -4.113 -11.406 -3.479 1 97.75 145 VAL B O 1
ATOM 2395 N N . LYS B 1 146 ? -4.164 -10.844 -1.326 1 97.12 146 LYS B N 1
ATOM 2396 C CA . LYS B 1 146 ? -3.957 -12.203 -0.848 1 97.12 146 LYS B CA 1
ATOM 2397 C C . LYS B 1 146 ? -5.109 -13.117 -1.269 1 97.12 146 LYS B C 1
ATOM 2399 O O . LYS B 1 146 ? -4.891 -14.266 -1.641 1 97.12 146 LYS B O 1
ATOM 2404 N N . ALA B 1 147 ? -6.289 -12.57 -1.315 1 96.69 147 ALA B N 1
ATOM 2405 C CA . ALA B 1 147 ? -7.484 -13.336 -1.659 1 96.69 147 ALA B CA 1
ATOM 2406 C C . ALA B 1 147 ? -7.633 -13.469 -3.172 1 96.69 147 ALA B C 1
ATOM 2408 O O . ALA B 1 147 ? -8.469 -14.242 -3.654 1 96.69 147 ALA B O 1
ATOM 2409 N N . ALA B 1 148 ? -6.934 -12.672 -3.914 1 96.06 148 ALA B N 1
ATOM 2410 C CA . ALA B 1 148 ? -6.957 -12.672 -5.375 1 96.06 148 ALA B CA 1
ATOM 2411 C C . ALA B 1 148 ? -8.344 -12.305 -5.898 1 96.06 148 ALA B C 1
ATOM 2413 O O . ALA B 1 148 ? -8.812 -12.883 -6.883 1 96.06 148 ALA B O 1
ATOM 2414 N N . VAL B 1 149 ? -9 -11.453 -5.203 1 96.25 149 VAL B N 1
ATOM 2415 C CA . VAL B 1 149 ? -10.289 -10.938 -5.641 1 96.25 149 VAL B CA 1
ATOM 2416 C C . VAL B 1 149 ? -10.242 -9.414 -5.691 1 96.25 149 VAL B C 1
ATOM 2418 O O . VAL B 1 149 ? -9.5 -8.781 -4.945 1 96.25 149 VAL B O 1
ATOM 2421 N N . PRO B 1 150 ? -11.016 -8.805 -6.57 1 96 150 PRO B N 1
ATOM 2422 C CA . PRO B 1 150 ? -11.039 -7.34 -6.609 1 96 150 PRO B CA 1
ATOM 2423 C C . PRO B 1 150 ? -11.594 -6.727 -5.324 1 96 150 PRO B C 1
ATOM 2425 O O . PRO B 1 150 ? -12.469 -7.309 -4.68 1 96 150 PRO B O 1
ATOM 2428 N N . SER B 1 151 ? -11.07 -5.605 -4.996 1 97.5 151 SER B N 1
ATOM 2429 C CA . SER B 1 151 ? -11.523 -4.91 -3.795 1 97.5 151 SER B CA 1
ATOM 2430 C C . SER B 1 151 ? -12.641 -3.922 -4.117 1 97.5 151 SER B C 1
ATOM 2432 O O . SER B 1 151 ? -12.422 -2.939 -4.828 1 97.5 151 SER B O 1
ATOM 2434 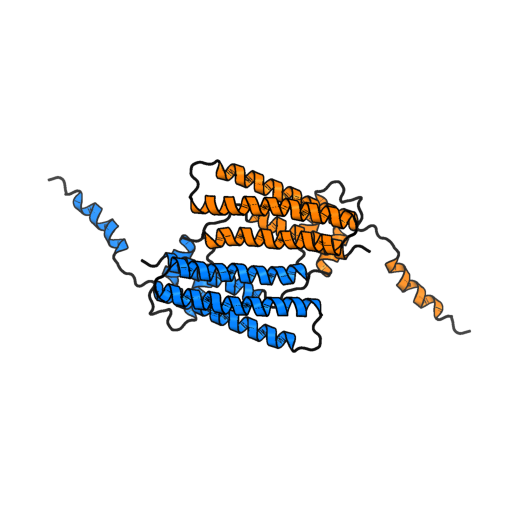N N . PRO B 1 152 ? -13.805 -4.043 -3.541 1 97.81 152 PRO B N 1
ATOM 2435 C CA . PRO B 1 152 ? -14.836 -3.012 -3.684 1 97.81 152 PRO B CA 1
ATOM 2436 C C . PRO B 1 152 ? -14.539 -1.762 -2.861 1 97.81 152 PRO B C 1
ATOM 2438 O O . PRO B 1 152 ? -15.297 -0.791 -2.908 1 97.81 152 PRO B O 1
ATOM 2441 N N . LEU B 1 153 ? -13.359 -1.737 -2.088 1 98.69 153 LEU B N 1
ATOM 2442 C CA . LEU B 1 153 ? -13.031 -0.658 -1.162 1 98.69 153 LEU B CA 1
ATOM 2443 C C . LEU B 1 153 ? -11.859 0.17 -1.684 1 98.69 153 LEU B C 1
ATOM 2445 O O . LEU B 1 153 ? -11.336 1.025 -0.97 1 98.69 153 LEU B O 1
ATOM 2449 N N . LYS B 1 154 ? -11.484 -0.073 -2.934 1 97.69 154 LYS B N 1
ATOM 2450 C CA . LYS B 1 154 ? -10.297 0.559 -3.498 1 97.69 154 LYS B CA 1
ATOM 2451 C C . LYS B 1 154 ? -10.367 2.078 -3.381 1 97.69 154 LYS B C 1
ATOM 2453 O O . LYS B 1 154 ? -9.398 2.727 -2.982 1 97.69 154 LYS B O 1
ATOM 2458 N N . GLN B 1 155 ? -11.539 2.637 -3.662 1 98.25 155 GLN B N 1
ATOM 2459 C CA . GLN B 1 155 ? -11.703 4.086 -3.631 1 98.25 155 GLN B CA 1
ATOM 2460 C C . GLN B 1 155 ? -11.602 4.621 -2.203 1 98.25 155 GLN B C 1
ATOM 2462 O O . GLN B 1 155 ? -11.008 5.68 -1.972 1 98.25 155 GLN B O 1
ATOM 2467 N N . HIS B 1 156 ? -12.125 3.902 -1.223 1 98.81 156 HIS B N 1
ATOM 2468 C CA . HIS B 1 156 ? -11.969 4.285 0.176 1 98.81 156 HIS B CA 1
ATOM 2469 C C . HIS B 1 156 ? -10.5 4.281 0.59 1 98.81 156 HIS B C 1
ATOM 2471 O O . HIS B 1 156 ? -10.055 5.172 1.311 1 98.81 156 HIS B O 1
ATOM 2477 N N . GLY B 1 157 ? -9.812 3.256 0.132 1 98.81 157 GLY B N 1
ATOM 2478 C CA . GLY B 1 157 ? -8.398 3.139 0.447 1 98.81 157 GLY B CA 1
ATOM 2479 C C . GLY B 1 157 ? -7.566 4.289 -0.091 1 98.81 157 GLY B C 1
ATOM 2480 O O . GLY B 1 157 ? -6.777 4.891 0.642 1 98.81 157 GLY B O 1
ATOM 2481 N N . LEU B 1 158 ? -7.785 4.613 -1.334 1 98.44 158 LEU B N 1
ATOM 2482 C CA . LEU B 1 158 ? -7.062 5.711 -1.966 1 98.44 158 LEU B CA 1
ATOM 2483 C C . LEU B 1 158 ? -7.379 7.039 -1.282 1 98.44 158 LEU B C 1
ATOM 2485 O O . LEU B 1 158 ? -6.48 7.852 -1.046 1 98.44 158 LEU B O 1
ATOM 2489 N N . TYR B 1 159 ? -8.625 7.199 -0.947 1 98.81 159 TYR B N 1
ATOM 2490 C CA . TYR B 1 159 ? -9.062 8.398 -0.249 1 98.81 159 TYR B CA 1
ATOM 2491 C C . TYR B 1 159 ? -8.398 8.508 1.119 1 98.81 159 TYR B C 1
ATOM 2493 O O . TYR B 1 159 ? -7.945 9.586 1.512 1 98.81 159 TYR B O 1
ATOM 2501 N N . SER B 1 160 ? -8.328 7.406 1.815 1 98.88 160 SER B N 1
ATOM 2502 C CA . SER B 1 160 ? -7.723 7.383 3.143 1 98.88 160 SER B CA 1
ATOM 2503 C C . SER B 1 160 ? -6.246 7.758 3.084 1 98.88 160 SER B C 1
ATOM 2505 O O . SER B 1 160 ? -5.773 8.562 3.889 1 98.88 160 SER B O 1
ATOM 2507 N N . VAL B 1 161 ? -5.566 7.215 2.141 1 98.94 161 VAL B N 1
ATOM 2508 C CA . VAL B 1 161 ? -4.133 7.445 2.016 1 98.94 161 VAL B CA 1
ATOM 2509 C C . VAL B 1 161 ? -3.873 8.914 1.7 1 98.94 161 VAL B C 1
ATOM 2511 O O . VAL B 1 161 ? -3.088 9.578 2.385 1 98.94 161 VAL B O 1
ATOM 2514 N N . GLN B 1 162 ? -4.605 9.43 0.727 1 98.88 162 GLN B N 1
ATOM 2515 C CA . GLN B 1 162 ? -4.375 10.812 0.339 1 98.88 162 GLN B CA 1
ATOM 2516 C C . GLN B 1 162 ? -4.82 11.773 1.438 1 98.88 162 GLN B C 1
ATOM 2518 O O . GLN B 1 162 ? -4.172 12.797 1.678 1 98.88 162 GLN B O 1
ATOM 2523 N N . THR B 1 163 ? -5.844 11.438 2.133 1 98.94 163 THR B N 1
ATOM 2524 C CA . THR B 1 163 ? -6.309 12.258 3.244 1 98.94 163 THR B CA 1
ATOM 2525 C C . THR B 1 163 ? -5.266 12.305 4.355 1 98.94 163 THR B C 1
ATOM 2527 O O . THR B 1 163 ? -4.992 13.375 4.91 1 98.94 163 THR B O 1
ATOM 2530 N N . ALA B 1 164 ? -4.707 11.18 4.656 1 98.94 164 ALA B N 1
ATOM 2531 C CA . ALA B 1 164 ? -3.674 11.117 5.688 1 98.94 164 ALA B CA 1
ATOM 2532 C C . ALA B 1 164 ? -2.451 11.938 5.285 1 98.94 164 ALA B C 1
ATOM 2534 O O . ALA B 1 164 ? -1.905 12.688 6.098 1 98.94 164 ALA B O 1
ATOM 2535 N N . ILE B 1 165 ? -2.088 11.836 4.035 1 98.94 165 ILE B N 1
ATOM 2536 C CA . ILE B 1 165 ? -0.933 12.562 3.514 1 98.94 165 ILE B CA 1
ATOM 2537 C C . ILE B 1 165 ? -1.189 14.062 3.584 1 98.94 165 ILE B C 1
ATOM 2539 O O . ILE B 1 165 ? -0.333 14.828 4.039 1 98.94 165 ILE B O 1
ATOM 2543 N N . VAL B 1 166 ? -2.352 14.453 3.18 1 98.94 166 VAL B N 1
ATOM 2544 C CA . VAL B 1 166 ? -2.742 15.852 3.236 1 98.94 166 VAL B CA 1
ATOM 2545 C C . VAL B 1 166 ? -2.742 16.328 4.684 1 98.94 166 VAL B C 1
ATOM 2547 O O . VAL B 1 166 ? -2.213 17.406 4.992 1 98.94 166 VAL B O 1
ATOM 2550 N N . CYS B 1 167 ? -3.283 15.562 5.566 1 98.94 167 CYS B N 1
ATOM 2551 C CA . CYS B 1 167 ? -3.34 15.906 6.984 1 98.94 167 CYS B CA 1
ATOM 2552 C C . CYS B 1 167 ? -1.94 16.125 7.547 1 98.94 167 CYS B C 1
ATOM 2554 O O . CYS B 1 167 ? -1.676 17.156 8.18 1 98.94 167 CYS B O 1
ATOM 2556 N N . MET B 1 168 ? -1.049 15.234 7.25 1 98.94 168 MET B N 1
ATOM 2557 C CA . MET B 1 168 ? 0.32 15.336 7.75 1 98.94 168 MET B CA 1
ATOM 2558 C C . MET B 1 168 ? 1.034 16.547 7.148 1 98.94 168 MET B C 1
ATOM 2560 O O . MET B 1 168 ? 1.698 17.297 7.863 1 98.94 168 MET B O 1
ATOM 2564 N N . ALA B 1 169 ? 0.867 16.766 5.852 1 98.75 169 ALA B N 1
ATOM 2565 C CA . ALA B 1 169 ? 1.566 17.844 5.148 1 98.75 169 ALA B CA 1
ATOM 2566 C C . ALA B 1 169 ? 1.107 19.219 5.641 1 98.75 169 ALA B C 1
ATOM 2568 O O . ALA B 1 169 ? 1.928 20.109 5.863 1 98.75 169 ALA B O 1
ATOM 2569 N N . ILE B 1 170 ? -0.177 19.344 5.863 1 98.75 170 ILE B N 1
ATOM 2570 C CA . ILE B 1 170 ? -0.695 20.609 6.348 1 98.75 170 ILE B CA 1
ATOM 2571 C C . ILE B 1 170 ? -0.25 20.844 7.793 1 98.75 170 ILE B C 1
ATOM 2573 O O . ILE B 1 170 ? 0.068 21.969 8.188 1 98.75 170 ILE B O 1
ATOM 2577 N N . THR B 1 171 ? -0.241 19.812 8.547 1 98.75 171 THR B N 1
ATOM 2578 C CA . THR B 1 171 ? 0.213 19.922 9.93 1 98.75 171 THR B CA 1
ATOM 2579 C C . THR B 1 171 ? 1.649 20.438 9.984 1 98.75 171 THR B C 1
ATOM 2581 O O . THR B 1 171 ? 1.999 21.234 10.859 1 98.75 171 THR B O 1
ATOM 2584 N N . ASN B 1 172 ? 2.467 20.047 9.039 1 97.75 172 ASN B N 1
ATOM 2585 C CA . ASN B 1 172 ? 3.863 20.469 8.977 1 97.75 172 ASN B CA 1
ATOM 2586 C C . ASN B 1 172 ? 3.986 21.953 8.695 1 97.75 172 ASN B C 1
ATOM 2588 O O . ASN B 1 172 ? 5.043 22.547 8.922 1 97.75 172 ASN B O 1
ATOM 2592 N N . LEU B 1 173 ? 2.92 22.547 8.188 1 97.5 173 LEU B N 1
ATOM 2593 C CA . LEU B 1 173 ? 2.959 23.969 7.805 1 97.5 173 LEU B CA 1
ATOM 2594 C C . LEU B 1 173 ? 2.592 24.859 8.984 1 97.5 173 LEU B C 1
ATOM 2596 O O . LEU B 1 173 ? 2.785 26.078 8.93 1 97.5 173 LEU B O 1
ATOM 2600 N N . ILE B 1 174 ? 2.072 24.219 10.047 1 96.56 174 ILE B N 1
ATOM 2601 C CA . ILE B 1 174 ? 1.599 25.016 11.18 1 96.56 174 ILE B CA 1
ATOM 2602 C C . ILE B 1 174 ? 2.787 25.641 11.898 1 96.56 174 ILE B C 1
ATOM 2604 O O . ILE B 1 174 ? 3.783 24.969 12.18 1 96.56 174 ILE B O 1
ATOM 2608 N N . LYS B 1 175 ? 2.715 26.953 12.078 1 84.88 175 LYS B N 1
ATOM 2609 C CA . LYS B 1 175 ? 3.742 27.75 12.742 1 84.88 175 LYS B CA 1
ATOM 2610 C C . LYS B 1 175 ? 3.48 27.844 14.242 1 84.88 175 LYS B C 1
ATOM 2612 O O . LYS B 1 175 ? 2.328 27.797 14.688 1 84.88 175 LYS B O 1
#

Nearest PDB structures (foldseek):
  1xg2-assembly1_B  TM=8.840E-01  e=3.817E-05  Actinidia chinensis
  2cj7-assembly1_A  TM=8.999E-01  e=1.166E-04  Nicotiana tabacum
  1x91-assembly1_A  TM=8.376E-01  e=3.928E-04  Arabidopsis thaliana
  1x8z-assembly1_A-2  TM=7.521E-01  e=6.080E-04  Arabidopsis thaliana
  1x8z-assembly3_A  TM=7.521E-01  e=6.080E-04  Arabidopsis thaliana

Foldseek 3Di:
DPPDPVVVVPPVVVVVPPPPADAQLNLLVQLCVVPVLADSVLSSVVLVVDPCRGPDHLLVSLLVLLVLQLVLLVVLLVVLVVVLPDDPDDPLLVVLSVLLNVLSVLSNVLSVQLNVCSVVVVLVRSLVSLVSQLVSLVVSVVSCVVSVHDDPCVVSSVSSNNSSSSSNSSSVVDD/DPPDPVVVVPVVVVVVPPPPADAQLNLLVQLCVVPVLADSVLSSVVLVVDPCRGPDGLLVSLLVLLVLQLVLLVVLLVVLVVVLPDDPDDPLLVVLSVLLNVLSVLSNVLSVQLNVCSVVVVLVRSLVSLVSQLVSLVVSVVSCVVSVHDDPCVVSSVSSNNSSSSSNSSSVVDD

Sequence (350 aa):
MRPPAALVVVAAVLLVLCGVDATVETTCKAAADEDAHVNYNFCVSELRKHYQSSDTDTWGLAKIAANMGVNNAYGAIHDIEHLLAKPSMDAKTKVALGQCQGLYDNMKFAFAGAYDEINDRNYAAGKEKAAKAVSLAHQCDDAFVKAAVPSPLKQHGLYSVQTAIVCMAITNLIKMRPPAALVVVAAVLLVLCGVDATVETTCKAAADEDAHVNYNFCVSELRKHYQSSDTDTWGLAKIAANMGVNNAYGAIHDIEHLLAKPSMDAKTKVALGQCQGLYDNMKFAFAGAYDEINDRNYAAGKEKAAKAVSLAHQCDDAFVKAAVPSPLKQHGLYSVQTAIVCMAITNLIK

Secondary structure (DSSP, 8-state):
----GGGSSHHHHHHHHS-----HHHHHHHHHHH-TT--HHHHHHHHHTSTTGGG--HHHHHHHHHHHHHHHHHHHHHHHHHHHT-TT--HHHHHHHHHHHHHHHHHHHHHHHHHHHHHTT-HHHHHHHHHHHHHHHHHHHHHHHHHTS--TTHHHHHHHHHHHHHHHHHHTT--/----GGGSSTTTSSTTT------HHHHHHHHHHH-TT--HHHHHHHHHTSTTGGG--HHHHHHHHHHHHHHHHHHHHHHHHHHHT-TT--HHHHHHHHHHHHHHHHHHHHHHHHHHHHHTT-HHHHHHHHHHHHHHHHHHHHHHHHHTS--TTHHHHHHHHHHHHHHHHHHTT--

Radius of gyration: 25.77 Å; Cα contacts (8 Å, |Δi|>4): 475; chains: 2; bounding box: 60×105×59 Å

Solvent-accessible surface area (backbone atoms only — not comparable to full-atom values): 18021 Å² total; per-residue (Å²): 130,79,76,74,77,67,65,69,65,55,62,69,62,50,66,76,65,59,73,70,75,51,42,55,64,58,44,28,48,54,21,28,74,65,19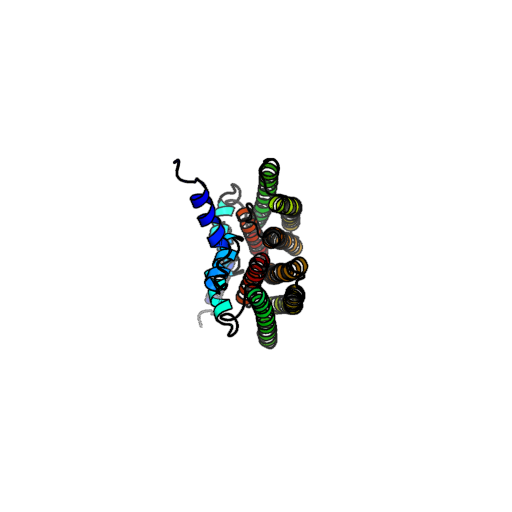,75,83,37,53,46,68,57,46,36,58,58,46,65,70,40,87,61,38,84,80,33,49,53,65,49,48,23,37,50,32,19,47,51,32,26,52,49,23,51,50,47,43,52,52,47,54,59,55,69,67,45,85,86,62,56,70,58,58,50,54,32,48,56,55,32,42,56,37,32,54,50,28,24,52,23,15,49,47,14,26,52,26,44,74,70,64,37,51,71,61,11,34,50,27,21,43,49,29,34,51,39,35,48,53,40,50,44,39,24,60,64,54,45,45,81,61,96,52,53,67,55,33,54,48,37,37,52,32,25,48,43,22,38,37,33,49,69,66,52,126,130,78,76,75,77,65,66,71,63,57,62,69,62,51,68,75,64,62,69,69,75,52,42,56,63,58,45,29,48,54,23,28,72,65,18,76,82,37,53,45,68,57,45,36,58,59,46,66,70,40,89,61,40,85,80,31,49,53,65,50,48,22,39,49,30,18,48,50,33,26,53,47,23,50,51,46,43,51,53,46,54,57,55,69,67,45,85,88,62,55,69,59,57,50,56,33,46,55,54,31,43,56,38,31,54,50,27,24,50,22,16,50,45,15,28,52,27,44,74,72,64,36,51,71,61,11,34,51,26,22,43,48,29,35,50,37,36,48,51,38,52,44,39,24,60,65,55,46,45,82,60,95,52,52,67,54,34,53,49,37,36,52,30,25,46,44,21,39,36,32,50,70,66,52,128

Organism: Triticum aestivum (NCBI:txid4565)

InterPro domains:
  IPR006501 Pectinesterase inhibitor domain [PF04043] (23-169)
  IPR006501 Pectinesterase inhibitor domain [SM00856] (19-170)
  IPR006501 Pectinesterase inhibitor domain [TIGR01614] (20-173)
  IPR034088 Pla a 1-like [cd15795] (28-173)
  IPR035513 Invertase/pectin methylesterase inhibitor domain superfamily [G3DSA:1.20.140.40] (20-174)
  IPR035513 Invertase/pectin methylesterase inhibitor domain superfamily [SSF101148] (23-174)

pLDDT: mean 91.02, std 17.71, range [25.36, 98.94]